Protein 6J0E (pdb70)

Solvent-accessible surface area: 13092 Å² total; per-residue (Å²): 108,49,105,98,40,96,90,151,14,132,94,30,77,53,42,122,193,45,60,41,54,69,112,83,0,85,79,34,3,80,7,0,135,24,0,4,34,53,36,25,0,86,0,0,2,40,3,4,56,56,14,27,29,72,17,5,40,104,88,0,31,122,97,12,68,49,59,78,87,50,0,21,89,17,4,141,97,0,36,161,29,15,0,3,66,133,42,69,140,69,247,90,47,58,17,133,21,67,29,86,24,0,15,68,0,0,79,30,1,32,12,4,57,11,158,20,66,28,35,23,23,40,53,134,120,88,83,55,37,111,31,98,74,85,110,89,8,3,87,91,0,34,44,33,1,59,43,152,78,15,103,76,10,0,68,3,0,131,31,0,11,33,29,27,32,3,47,0,4,15,40,1,17,56,51,53,20,28,61,16,22,25,114,90,0,27,132,99,31,74,38,63,95,92,48,0,36,91,18,2,123,84,0,33,110,20,31,0,2,34,137,29,109,116,76,239,86,61,14,9,81,10,83,57,92,30,0,42,72,0,29,41,0,0,26,0,10,0,28,16,7,40,21,80,96,45,146,100,241

Organism: Corynebacterium glutamicum (strain ATCC 13032 / DSM 20300 / JCM 1318 / BCRC 11384 / CCUG 27702 / LMG 3730 / NBRC 12168 / NCIMB 10025 / NRRL B-2784 / 534) (NCBI:txid196627)

Radius of gyration: 20.11 Å; Cα contacts (8 Å, |Δi|>4): 463; chains: 2; bounding box: 63×60×47 Å

CATH classification: 1.10.10.10

Structure (mmCIF, N/CA/C/O backbone):
data_6J0E
#
_entry.id   6J0E
#
_cell.length_a   43.770
_cell.length_b   46.387
_cell.length_c   121.952
_cell.angle_alpha   90.00
_cell.angle_beta   90.00
_cell.angle_gamma   90.00
#
_symmetry.space_group_name_H-M   'P 21 21 21'
#
loop_
_entity.id
_entity.type
_entity.pdbx_description
1 polymer 'Arsenic responsive repressor ArsR'
2 non-polymer ARSENIC
3 non-polymer (4S)-2-METHYL-2,4-PENTANEDIOL
4 water water
#
loop_
_atom_site.group_PDB
_atom_site.id
_atom_site.type_symbol
_atom_site.label_atom_id
_atom_site.label_alt_id
_atom_site.label_comp_id
_atom_site.label_asym_id
_atom_site.label_entity_id
_atom_site.label_seq_id
_atom_site.pdbx_PDB_ins_code
_atom_site.Cartn_x
_atom_site.Cartn_y
_atom_site.Cartn_z
_atom_site.occupancy
_atom_site.B_iso_or_equiv
_atom_site.auth_seq_id
_atom_site.auth_comp_id
_atom_site.auth_asym_id
_atom_site.auth_atom_id
_atom_site.pdbx_PDB_model_num
ATOM 1 N N . THR A 1 2 ? 28.871 52.183 65.361 1.00 12.43 2 THR A N 1
ATOM 2 C CA . THR A 1 2 ? 28.250 51.076 66.068 1.00 11.31 2 THR A CA 1
ATOM 3 C C . THR A 1 2 ? 27.161 50.587 65.144 1.00 12.09 2 THR A C 1
ATOM 4 O O . THR A 1 2 ? 26.624 51.382 64.374 1.00 9.59 2 THR A O 1
ATOM 8 N N . THR A 1 3 ? 26.863 49.309 65.256 1.00 9.82 3 THR A N 1
ATOM 9 C CA . THR A 1 3 ? 25.782 48.763 64.417 1.00 10.58 3 THR A CA 1
ATOM 10 C C . THR A 1 3 ? 24.987 47.835 65.257 1.00 11.95 3 THR A C 1
ATOM 11 O O . THR A 1 3 ? 25.560 46.862 65.735 1.00 12.99 3 THR A O 1
ATOM 15 N N . LEU A 1 4 ? 23.675 48.041 65.245 1.00 10.16 4 LEU A N 1
ATOM 16 C CA . LEU A 1 4 ? 22.760 47.155 65.806 1.00 11.62 4 LEU A CA 1
ATOM 17 C C . LEU A 1 4 ? 22.254 46.248 64.652 1.00 11.53 4 LEU A C 1
ATOM 18 O O . LEU A 1 4 ? 21.652 46.689 63.742 1.00 9.21 4 LEU A O 1
ATOM 23 N N . HIS A 1 5 ? 22.497 44.942 64.780 1.00 11.90 5 HIS A N 1
ATOM 24 C CA . HIS A 1 5 ? 22.015 43.979 63.849 1.00 11.24 5 HIS A CA 1
ATOM 25 C C . HIS A 1 5 ? 20.702 43.299 64.310 1.00 12.03 5 HIS A C 1
ATOM 26 O O . HIS A 1 5 ? 20.576 42.871 65.504 1.00 12.93 5 HIS A O 1
ATOM 33 N N . THR A 1 6 ? 19.756 43.179 63.395 1.00 10.94 6 THR A N 1
ATOM 34 C CA . THR A 1 6 ? 18.558 42.362 63.743 1.00 13.86 6 THR A CA 1
ATOM 35 C C . THR A 1 6 ? 18.334 41.460 62.538 1.00 16.84 6 THR A C 1
ATOM 36 O O . THR A 1 6 ? 18.446 41.871 61.418 1.00 18.55 6 THR A O 1
ATOM 40 N N . ILE A 1 7 ? 17.829 40.263 62.825 1.00 15.62 7 ILE A N 1
ATOM 41 C CA . ILE A 1 7 ? 17.352 39.426 61.767 1.00 15.92 7 ILE A CA 1
ATOM 42 C C . ILE A 1 7 ? 15.816 39.410 61.912 1.00 18.18 7 ILE A C 1
ATOM 43 O O . ILE A 1 7 ? 15.333 39.074 62.984 1.00 22.56 7 ILE A O 1
ATOM 48 N N . GLN A 1 8 ? 15.068 39.792 60.856 1.00 13.37 8 GLN A N 1
ATOM 49 C CA . GLN A 1 8 ? 13.619 39.740 60.836 1.00 15.36 8 GLN A CA 1
ATOM 50 C C . GLN A 1 8 ? 13.037 38.999 59.591 1.00 14.49 8 GLN A C 1
ATOM 51 O O . GLN A 1 8 ? 13.753 38.592 58.636 1.00 13.05 8 GLN A O 1
ATOM 57 N N . LEU A 1 9 ? 11.727 38.790 59.597 1.00 14.71 9 LEU A N 1
ATOM 58 C CA . LEU A 1 9 ? 11.029 38.239 58.388 1.00 15.60 9 LEU A CA 1
ATOM 59 C C . LEU A 1 9 ? 10.719 39.340 57.349 1.00 17.63 9 LEU A C 1
ATOM 60 O O . LEU A 1 9 ? 10.395 40.503 57.671 1.00 16.59 9 LEU A O 1
ATOM 65 N N . ALA A 1 10 ? 10.978 39.033 56.124 1.00 16.18 10 ALA A N 1
ATOM 66 C CA . ALA A 1 10 ? 10.659 39.925 55.052 1.00 17.81 10 ALA A CA 1
ATOM 67 C C . ALA A 1 10 ? 9.322 39.491 54.549 1.00 15.84 10 ALA A C 1
ATOM 68 O O . ALA A 1 10 ? 8.849 38.437 54.882 1.00 15.26 10 ALA A O 1
ATOM 70 N N . ASN A 1 11 ? 8.607 40.342 53.789 1.00 18.56 11 ASN A N 1
ATOM 71 C CA . ASN A 1 11 ? 7.316 39.974 53.272 1.00 21.68 11 ASN A CA 1
ATOM 72 C C . ASN A 1 11 ? 7.634 38.972 52.155 1.00 18.72 11 ASN A C 1
ATOM 73 O O . ASN A 1 11 ? 8.775 39.059 51.577 1.00 17.88 11 ASN A O 1
ATOM 78 N N . PRO A 1 12 ? 6.667 38.086 51.780 1.00 26.01 12 PRO A N 1
ATOM 79 C CA . PRO A 1 12 ? 6.942 37.197 50.650 1.00 29.32 12 PRO A CA 1
ATOM 80 C C . PRO A 1 12 ? 7.387 37.949 49.393 1.00 23.86 12 PRO A C 1
ATOM 81 O O . PRO A 1 12 ? 6.973 39.094 49.180 1.00 24.84 12 PRO A O 1
ATOM 85 N N . THR A 1 13 ? 8.192 37.328 48.532 1.00 25.16 13 THR A N 1
ATOM 86 C CA . THR A 1 13 ? 8.506 37.991 47.250 1.00 26.23 13 THR A CA 1
ATOM 87 C C . THR A 1 13 ? 7.371 37.701 46.249 1.00 26.12 13 THR A C 1
ATOM 88 O O . THR A 1 13 ? 6.486 36.841 46.502 1.00 21.68 13 THR A O 1
ATOM 92 N N . GLU A 1 14 ? 7.425 38.458 45.135 1.00 28.14 14 GLU A N 1
ATOM 93 C CA . GLU A 1 14 ? 6.589 38.220 43.948 1.00 28.76 14 GLU A CA 1
ATOM 94 C C . GLU A 1 14 ? 7.026 36.853 43.393 1.00 23.70 14 GLU A C 1
ATOM 95 O O . GLU A 1 14 ? 8.181 36.496 43.460 1.00 26.52 14 GLU A O 1
ATOM 97 N N . CYS A 1 15 ? 6.078 36.061 42.913 1.00 22.60 15 CYS A N 1
ATOM 98 C CA . CYS A 1 15 ? 6.453 34.803 42.287 1.00 24.88 15 CYS A CA 1
ATOM 99 C C . CYS A 1 15 ? 7.592 34.977 41.218 1.00 29.20 15 CYS A C 1
ATOM 100 O O . CYS A 1 15 ? 7.408 35.723 40.323 1.00 31.79 15 CYS A O 1
ATOM 103 N N . CYS A 1 16 ? 8.759 34.333 41.384 1.00 30.16 16 CYS A N 1
ATOM 104 C CA . CYS A 1 16 ? 9.857 34.257 40.356 1.00 30.69 16 CYS A CA 1
ATOM 105 C C . CYS A 1 16 ? 10.517 35.577 40.007 1.00 34.59 16 CYS A C 1
ATOM 106 O O . CYS A 1 16 ? 10.613 35.969 38.893 1.00 32.34 16 CYS A O 1
ATOM 109 N N . THR A 1 17 ? 10.928 36.253 41.047 1.00 44.52 17 THR A N 1
ATOM 110 C CA . THR A 1 17 ? 11.614 37.483 40.967 1.00 46.39 17 THR A CA 1
ATOM 111 C C . THR A 1 17 ? 13.083 37.184 40.658 1.00 46.11 17 THR A C 1
ATOM 112 O O . THR A 1 17 ? 13.696 37.916 39.893 1.00 67.90 17 THR A O 1
ATOM 116 N N . THR A 1 20 ? 15.207 37.999 34.388 1.00 45.07 20 THR A N 1
ATOM 117 C CA . THR A 1 20 ? 15.568 37.305 33.136 1.00 37.38 20 THR A CA 1
ATOM 118 C C . THR A 1 20 ? 14.459 36.414 32.607 1.00 40.90 20 THR A C 1
ATOM 119 O O . THR A 1 20 ? 13.349 36.323 33.225 1.00 50.19 20 THR A O 1
ATOM 123 N N . GLY A 1 21 ? 14.728 35.748 31.473 1.00 34.61 21 GLY A N 1
ATOM 124 C CA . GLY A 1 21 ? 13.663 35.010 30.832 1.00 35.61 21 GLY A CA 1
ATOM 125 C C . GLY A 1 21 ? 13.815 33.512 31.026 1.00 31.37 21 GLY A C 1
ATOM 126 O O . GLY A 1 21 ? 14.381 33.069 31.983 1.00 31.24 21 GLY A O 1
ATOM 127 N N . PRO A 1 22 ? 13.323 32.720 30.064 1.00 32.00 22 PRO A N 1
ATOM 128 C CA . PRO A 1 22 ? 13.569 31.254 30.040 1.00 31.04 22 PRO A CA 1
ATOM 129 C C . PRO A 1 22 ? 15.021 30.885 29.713 1.00 30.93 22 PRO A C 1
ATOM 130 O O . PRO A 1 22 ? 15.693 31.600 28.997 1.00 32.14 22 PRO A O 1
ATOM 134 N N . LEU A 1 23 ? 15.486 29.778 30.273 1.00 27.58 23 LEU A N 1
ATOM 135 C CA . LEU A 1 23 ? 16.862 29.354 30.184 1.00 23.85 23 LEU A CA 1
ATOM 136 C C . LEU A 1 23 ? 17.137 28.994 28.741 1.00 20.56 23 LEU A C 1
ATOM 137 O O . LEU A 1 23 ? 16.218 28.566 28.001 1.00 20.89 23 LEU A O 1
ATOM 142 N N . SER A 1 24 ? 18.391 29.193 28.319 1.00 22.93 24 SER A N 1
ATOM 143 C CA . SER A 1 24 ? 18.772 28.842 27.017 1.00 19.17 24 SER A CA 1
ATOM 144 C C . SER A 1 24 ? 19.065 27.368 26.888 1.00 20.66 24 SER A C 1
ATOM 145 O O . SER A 1 24 ? 19.024 26.600 27.894 1.00 19.61 24 SER A O 1
ATOM 148 N N . SER A 1 25 ? 19.251 26.943 25.652 1.00 21.07 25 SER A N 1
ATOM 149 C CA . SER A 1 25 ? 19.617 25.536 25.394 1.00 25.20 25 SER A CA 1
ATOM 150 C C . SER A 1 25 ? 20.828 25.073 26.249 1.00 25.67 25 SER A C 1
ATOM 151 O O . SER A 1 25 ? 20.742 24.013 26.882 1.00 20.02 25 SER A O 1
ATOM 154 N N . ASP A 1 26 ? 21.928 25.854 26.248 1.00 27.64 26 ASP A N 1
ATOM 155 C CA . ASP A 1 26 ? 23.194 25.503 26.965 1.00 24.09 26 ASP A CA 1
ATOM 156 C C . ASP A 1 26 ? 23.111 25.609 28.475 1.00 23.77 26 ASP A C 1
ATOM 157 O O . ASP A 1 26 ? 23.542 24.665 29.205 1.00 20.29 26 ASP A O 1
ATOM 162 N N . GLU A 1 27 ? 22.575 26.729 28.971 1.00 27.89 27 GLU A N 1
ATOM 163 C CA . GLU A 1 27 ? 22.292 26.890 30.424 1.00 23.81 27 GLU A CA 1
ATOM 164 C C . GLU A 1 27 ? 21.387 25.713 30.946 1.00 20.41 27 GLU A C 1
ATOM 165 O O . GLU A 1 27 ? 21.728 25.105 31.962 1.00 15.97 27 GLU A O 1
ATOM 171 N N . SER A 1 28 ? 20.350 25.368 30.183 1.00 17.12 28 SER A N 1
ATOM 172 C CA . SER A 1 28 ? 19.500 24.140 30.499 1.00 18.48 28 SER A CA 1
ATOM 173 C C . SER A 1 28 ? 20.337 22.795 30.486 1.00 20.80 28 SER A C 1
ATOM 174 O O . SER A 1 28 ? 20.140 21.871 31.399 1.00 18.44 28 SER A O 1
ATOM 177 N N . GLU A 1 29 ? 21.241 22.640 29.487 1.00 16.85 29 GLU A N 1
ATOM 178 C CA . GLU A 1 29 ? 22.075 21.452 29.384 1.00 20.91 29 GLU A CA 1
ATOM 179 C C . GLU A 1 29 ? 22.998 21.409 30.617 1.00 15.57 29 GLU A C 1
ATOM 180 O O . GLU A 1 29 ? 23.166 20.336 31.251 1.00 14.05 29 GLU A O 1
ATOM 186 N N . HIS A 1 30 ? 23.583 22.545 30.931 1.00 14.20 30 HIS A N 1
ATOM 187 C CA . HIS A 1 30 ? 24.515 22.661 32.096 1.00 15.81 30 HIS A CA 1
ATOM 188 C C . HIS A 1 30 ? 23.833 22.257 33.453 1.00 16.61 30 HIS A C 1
ATOM 189 O O . HIS A 1 30 ? 24.365 21.418 34.241 1.00 12.98 30 HIS A O 1
ATOM 196 N N . TYR A 1 31 ? 22.717 22.939 33.792 1.00 15.73 31 TYR A N 1
ATOM 197 C CA . TYR A 1 31 ? 22.055 22.636 35.073 1.00 15.90 31 TYR A CA 1
ATOM 198 C C . TYR A 1 31 ? 21.474 21.260 35.115 1.00 12.36 31 TYR A C 1
ATOM 199 O O . TYR A 1 31 ? 21.582 20.641 36.158 1.00 13.67 31 TYR A O 1
ATOM 208 N N . ALA A 1 32 ? 20.898 20.735 34.013 1.00 13.79 32 ALA A N 1
ATOM 209 C CA . ALA A 1 32 ? 20.561 19.372 33.911 1.00 13.94 32 ALA A CA 1
ATOM 210 C C . ALA A 1 32 ? 21.729 18.451 34.340 1.00 14.00 32 ALA A C 1
ATOM 211 O O . ALA A 1 32 ? 21.523 17.437 35.169 1.00 15.87 32 ALA A O 1
ATOM 213 N N . ASP A 1 33 ? 22.921 18.791 33.792 1.00 13.67 33 ASP A N 1
ATOM 214 C CA . ASP A 1 33 ? 24.067 17.948 34.125 1.00 14.51 33 ASP A CA 1
ATOM 215 C C . ASP A 1 33 ? 24.376 17.932 35.575 1.00 11.90 33 ASP A C 1
ATOM 216 O O . ASP A 1 33 ? 24.635 16.895 36.159 1.00 12.02 33 ASP A O 1
ATOM 221 N N . LEU A 1 34 ? 24.286 19.094 36.213 1.00 9.77 34 LEU A N 1
ATOM 222 C CA . LEU A 1 34 ? 24.451 19.121 37.643 1.00 9.92 34 LEU A CA 1
ATOM 223 C C . LEU A 1 34 ? 23.404 18.394 38.521 1.00 8.28 34 LEU A C 1
ATOM 224 O O . LEU A 1 34 ? 23.691 17.675 39.436 1.00 6.54 34 LEU A O 1
ATOM 229 N N . PHE A 1 35 ? 22.122 18.564 38.095 1.00 10.53 35 PHE A N 1
ATOM 230 C CA . PHE A 1 35 ? 21.063 17.816 38.767 1.00 10.28 35 PHE A CA 1
ATOM 231 C C . PHE A 1 35 ? 21.216 16.300 38.605 1.00 10.91 35 PHE A C 1
ATOM 232 O O . PHE A 1 35 ? 20.896 15.596 39.504 1.00 9.46 35 PHE A O 1
ATOM 240 N N . LYS A 1 36 ? 21.809 15.855 37.496 1.00 11.42 36 LYS A N 1
ATOM 241 C CA . LYS A 1 36 ? 22.096 14.454 37.259 1.00 13.86 36 LYS A CA 1
ATOM 242 C C . LYS A 1 36 ? 23.049 1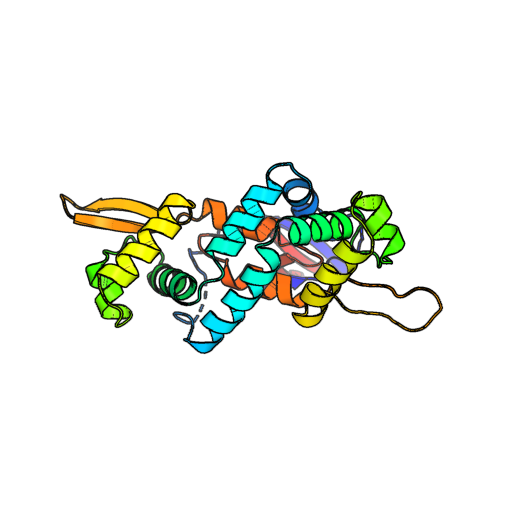3.941 38.253 1.00 10.16 36 LYS A C 1
ATOM 243 O O . LYS A 1 36 ? 22.899 12.831 38.729 1.00 11.80 36 LYS A O 1
ATOM 249 N N . VAL A 1 37 ? 24.039 14.750 38.577 1.00 9.52 37 VAL A N 1
ATOM 250 C CA . VAL A 1 37 ? 24.999 14.335 39.619 1.00 10.30 37 VAL A CA 1
ATOM 251 C C . VAL A 1 37 ? 24.329 14.129 41.009 1.00 9.64 37 VAL A C 1
ATOM 252 O O . VAL A 1 37 ? 24.591 13.219 41.749 1.00 8.55 37 VAL A O 1
ATOM 256 N N . LEU A 1 38 ? 23.466 15.087 41.474 1.00 8.82 38 LEU A N 1
ATOM 257 C CA . LEU A 1 38 ? 22.812 14.944 42.708 1.00 9.97 38 LEU A CA 1
ATOM 258 C C . LEU A 1 38 ? 21.649 13.903 42.701 1.00 9.40 38 LEU A C 1
ATOM 259 O O . LEU A 1 38 ? 21.007 13.610 43.712 1.00 10.06 38 LEU A O 1
ATOM 264 N N . GLY A 1 39 ? 21.289 13.451 41.487 1.00 9.02 39 GLY A N 1
ATOM 265 C CA . GLY A 1 39 ? 20.170 12.487 41.229 1.00 11.47 39 GLY A CA 1
ATOM 266 C C . GLY A 1 39 ? 20.439 11.021 41.685 1.00 12.38 39 GLY A C 1
ATOM 267 O O . GLY A 1 39 ? 19.585 10.108 41.615 1.00 15.02 39 GLY A O 1
ATOM 268 N N . ASP A 1 40 ? 21.489 10.867 42.430 1.00 12.27 40 ASP A N 1
ATOM 269 C CA . ASP A 1 40 ? 21.969 9.507 42.808 1.00 11.79 40 ASP A CA 1
ATOM 270 C C . ASP A 1 40 ? 21.783 9.472 44.283 1.00 9.53 40 ASP A C 1
ATOM 271 O O . ASP A 1 40 ? 22.361 10.333 45.017 1.00 8.37 40 ASP A O 1
ATOM 276 N N . PRO A 1 41 ? 21.056 8.439 44.863 1.00 8.05 41 PRO A N 1
ATOM 277 C CA . PRO A 1 41 ? 20.852 8.420 46.263 1.00 9.94 41 PRO A CA 1
ATOM 278 C C . PRO A 1 41 ? 22.161 8.326 47.124 1.00 8.81 41 PRO A C 1
ATOM 279 O O . PRO A 1 41 ? 22.218 8.790 48.202 1.00 6.37 41 PRO A O 1
ATOM 283 N N . VAL A 1 42 ? 23.152 7.615 46.574 1.00 10.05 42 VAL A N 1
ATOM 284 C CA . VAL A 1 42 ? 24.417 7.503 47.276 1.00 11.09 42 VAL A CA 1
ATOM 285 C C . VAL A 1 42 ? 25.070 8.819 47.352 1.00 8.40 42 VAL A C 1
ATOM 286 O O . VAL A 1 42 ? 25.569 9.193 48.433 1.00 10.41 42 VAL A O 1
ATOM 290 N N . ARG A 1 43 ? 25.038 9.573 46.267 1.00 9.88 43 ARG A N 1
ATOM 291 C CA . ARG A 1 43 ? 25.700 10.862 46.264 1.00 9.74 43 ARG A CA 1
ATOM 292 C C . ARG A 1 43 ? 25.011 11.778 47.219 1.00 9.21 43 ARG A C 1
ATOM 293 O O . ARG A 1 43 ? 25.688 12.510 47.940 1.00 8.27 43 ARG A O 1
ATOM 301 N N . LEU A 1 44 ? 23.663 11.770 47.224 1.00 8.28 44 LEU A N 1
ATOM 302 C CA . LEU A 1 44 ? 22.959 12.633 48.175 1.00 8.99 44 LEU A CA 1
ATOM 303 C C . LEU A 1 44 ? 23.202 12.230 49.595 1.00 9.31 44 LEU A C 1
ATOM 304 O O . LEU A 1 44 ? 23.282 13.046 50.527 1.00 8.70 44 LEU A O 1
ATOM 309 N N . ARG A 1 45 ? 23.335 10.916 49.861 1.00 8.97 45 ARG A N 1
ATOM 310 C CA . ARG A 1 45 ? 23.641 10.470 51.176 1.00 8.91 45 ARG A CA 1
ATOM 311 C C . ARG A 1 45 ? 25.101 10.948 51.647 1.00 7.69 45 ARG A C 1
ATOM 312 O O . ARG A 1 45 ? 25.276 11.411 52.651 1.00 6.83 45 ARG A O 1
ATOM 320 N N . ILE A 1 46 ? 26.058 10.856 50.689 1.00 7.50 46 ILE A N 1
ATOM 321 C CA . ILE A 1 46 ? 27.400 11.448 50.903 1.00 9.07 46 ILE A CA 1
ATOM 322 C C . ILE A 1 46 ? 27.224 12.901 51.357 1.00 11.02 46 ILE A C 1
ATOM 323 O O . ILE A 1 46 ? 27.706 13.364 52.409 1.00 8.38 46 ILE A O 1
ATOM 328 N N . LEU A 1 47 ? 26.467 13.615 50.539 1.00 9.93 47 LEU A N 1
ATOM 329 C CA . LEU A 1 47 ? 26.269 15.015 50.903 1.00 11.17 47 LEU A CA 1
ATOM 330 C C . LEU A 1 47 ? 25.653 15.205 52.279 1.00 8.46 47 LEU A C 1
ATOM 331 O O . LEU A 1 47 ? 26.049 16.065 52.983 1.00 10.13 47 LEU A O 1
ATOM 336 N N . SER A 1 48 ? 24.654 14.406 52.676 1.00 9.82 48 SER A N 1
ATOM 337 C CA . SER A 1 48 ? 24.161 14.493 54.017 1.00 9.63 48 SER A CA 1
ATOM 338 C C . SER A 1 48 ? 25.210 14.384 55.059 1.00 10.31 48 SER A C 1
ATOM 339 O O . SER A 1 48 ? 25.091 14.991 56.110 1.00 10.32 48 SER A O 1
ATOM 342 N N . GLN A 1 49 ? 26.234 13.545 54.815 1.00 12.17 49 GLN A N 1
ATOM 343 C CA . GLN A 1 49 ? 27.209 13.338 55.881 1.00 10.50 49 GLN A CA 1
ATOM 344 C C . GLN A 1 49 ? 28.242 14.427 55.925 1.00 9.37 49 GLN A C 1
ATOM 345 O O . GLN A 1 49 ? 28.736 14.783 56.965 1.00 11.56 49 GLN A O 1
ATOM 351 N N . LEU A 1 50 ? 28.474 15.047 54.805 1.00 11.01 50 LEU A N 1
ATOM 352 C CA . LEU A 1 50 ? 29.355 16.268 54.805 1.00 11.22 50 LEU A CA 1
ATOM 353 C C . LEU A 1 50 ? 28.683 17.381 55.495 1.00 11.88 50 LEU A C 1
ATOM 354 O O . LEU A 1 50 ? 29.239 18.052 56.459 1.00 10.99 50 LEU A O 1
ATOM 359 N N . ALA A 1 51 ? 27.367 17.428 55.248 1.00 10.59 51 ALA A N 1
ATOM 360 C CA . ALA A 1 51 ? 26.561 18.439 55.898 1.00 12.60 51 ALA A CA 1
ATOM 361 C C . ALA A 1 51 ? 26.379 18.285 57.404 1.00 12.64 51 ALA A C 1
ATOM 362 O O . ALA A 1 51 ? 26.469 19.300 58.137 1.00 13.46 51 ALA A O 1
ATOM 364 N N . ALA A 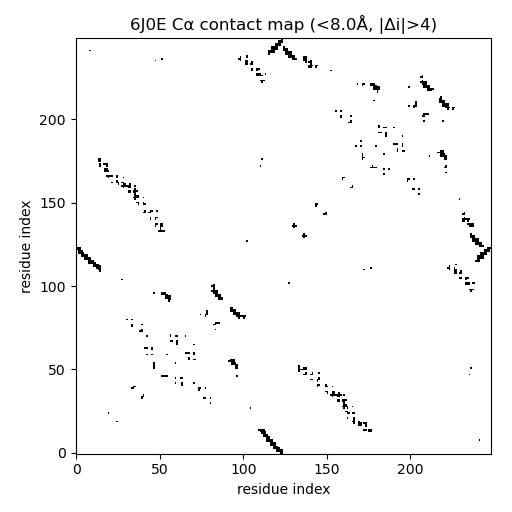1 52 ? 26.106 17.070 57.882 1.00 13.50 52 ALA A N 1
ATOM 365 C CA . ALA A 1 52 ? 26.011 16.751 59.263 1.00 15.83 52 ALA A CA 1
ATOM 366 C C . ALA A 1 52 ? 27.374 16.990 60.031 1.00 16.46 52 ALA A C 1
ATOM 367 O O . ALA A 1 52 ? 27.336 17.283 61.152 1.00 15.32 52 ALA A O 1
ATOM 369 N N . GLY A 1 53 ? 28.511 16.978 59.349 1.00 15.84 53 GLY A N 1
ATOM 370 C CA . GLY A 1 53 ? 29.740 17.291 60.027 1.00 17.39 53 GLY A CA 1
ATOM 371 C C . GLY A 1 53 ? 30.097 18.798 60.014 1.00 17.59 53 GLY A C 1
ATOM 372 O O . GLY A 1 53 ? 31.240 19.115 60.226 1.00 17.39 53 GLY A O 1
ATOM 373 N N . GLY A 1 54 ? 29.166 19.670 59.659 1.00 14.83 54 GLY A N 1
ATOM 374 C CA . GLY A 1 54 ? 29.408 21.035 59.543 1.00 14.84 54 GLY A CA 1
ATOM 375 C C . GLY A 1 54 ? 30.224 21.460 58.314 1.00 11.68 54 GLY A C 1
ATOM 376 O O . GLY A 1 54 ? 30.845 22.505 58.326 1.00 10.08 54 GLY A O 1
ATOM 377 N N . CYS A 1 55 ? 30.316 20.580 57.297 1.00 11.55 55 CYS A N 1
ATOM 378 C CA . CYS A 1 55 ? 31.037 20.841 56.091 1.00 11.13 55 CYS A CA 1
ATOM 379 C C . CYS A 1 55 ? 32.517 20.974 56.356 1.00 10.32 55 CYS A C 1
ATOM 380 O O . CYS A 1 55 ? 33.1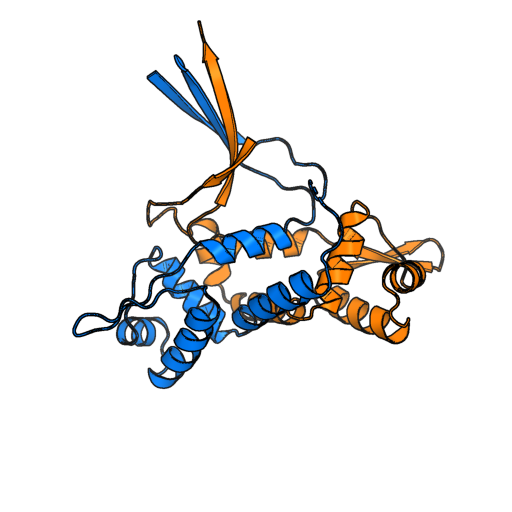97 21.564 55.647 1.00 11.33 55 CYS A O 1
ATOM 383 N N . GLY A 1 56 ? 32.971 20.218 57.332 1.00 10.12 56 GLY A N 1
ATOM 384 C CA . GLY A 1 56 ? 34.383 20.085 57.597 1.00 9.82 56 GLY A CA 1
ATOM 385 C C . GLY A 1 56 ? 34.957 19.199 56.540 1.00 8.81 56 GLY A C 1
ATOM 386 O O . GLY A 1 56 ? 34.197 18.487 55.944 1.00 8.87 56 GLY A O 1
ATOM 387 N N . PRO A 1 57 ? 36.222 19.272 56.319 1.00 7.52 57 PRO A N 1
ATOM 388 C CA . PRO A 1 57 ? 36.810 18.392 55.306 1.00 7.72 57 PRO A CA 1
ATOM 389 C C . PRO A 1 57 ? 36.841 16.994 55.836 1.00 7.72 57 PRO A C 1
ATOM 390 O O . PRO A 1 57 ? 36.931 16.771 56.990 1.00 6.92 57 PRO A O 1
ATOM 394 N N . VAL A 1 58 ? 36.775 16.024 54.911 1.00 7.87 58 VAL A N 1
ATOM 395 C CA . VAL A 1 58 ? 36.768 14.619 55.305 1.00 7.88 58 VAL A CA 1
ATOM 396 C C . VAL A 1 58 ? 37.651 13.805 54.278 1.00 6.65 58 VAL A C 1
ATOM 397 O O . VAL A 1 58 ? 37.829 14.145 53.155 1.00 5.48 58 VAL A O 1
ATOM 401 N N . SER A 1 59 ? 38.114 12.753 54.841 1.00 5.90 59 SER A N 1
ATOM 402 C CA . SER A 1 59 ? 38.871 11.760 54.075 1.00 7.01 59 SER A CA 1
ATOM 403 C C . SER A 1 59 ? 37.922 10.698 53.613 1.00 7.64 59 SER A C 1
ATOM 404 O O . SER A 1 59 ? 36.919 10.500 54.163 1.00 5.66 59 SER A O 1
ATOM 407 N N . VAL A 1 60 ? 38.324 9.927 52.601 1.00 7.93 60 VAL A N 1
ATOM 408 C CA . VAL A 1 60 ? 37.548 8.815 52.152 1.00 8.85 60 VAL A CA 1
ATOM 409 C C . VAL A 1 60 ? 37.402 7.799 53.328 1.00 6.72 60 VAL A C 1
ATOM 410 O O . VAL A 1 60 ? 36.319 7.229 53.485 1.00 7.76 60 VAL A O 1
ATOM 414 N N . ASN A 1 61 ? 38.416 7.477 54.097 1.00 7.44 61 ASN A N 1
ATOM 415 C CA . ASN A 1 61 ? 38.199 6.512 55.174 1.00 8.63 61 ASN A CA 1
ATOM 416 C C . ASN A 1 61 ? 37.194 6.990 56.244 1.00 9.68 61 ASN A C 1
ATOM 417 O O . ASN A 1 61 ? 36.431 6.218 56.784 1.00 8.68 61 ASN A O 1
ATOM 422 N N . GLU A 1 62 ? 37.149 8.313 56.447 1.00 9.09 62 GLU A N 1
ATOM 423 C CA . GLU A 1 62 ? 36.135 8.872 57.344 1.00 9.47 62 GLU A CA 1
ATOM 424 C C . GLU A 1 62 ? 34.771 8.738 56.785 1.00 9.17 62 GLU A C 1
ATOM 425 O O . GLU A 1 62 ? 33.815 8.398 57.553 1.00 9.27 62 GLU A O 1
ATOM 431 N N . LEU A 1 63 ? 34.632 8.928 55.471 1.00 9.31 63 LEU A N 1
ATOM 432 C CA . LEU A 1 63 ? 33.289 8.814 54.832 1.00 9.50 63 LEU A CA 1
ATOM 433 C C . LEU A 1 63 ? 32.884 7.375 54.767 1.00 12.28 63 LEU A C 1
ATOM 434 O O . LEU A 1 63 ? 31.684 7.038 54.998 1.00 11.69 63 LEU A O 1
ATOM 439 N N . THR A 1 64 ? 33.850 6.456 54.528 1.00 10.83 64 THR A N 1
ATOM 440 C CA . THR A 1 64 ? 33.457 5.059 54.594 1.00 14.29 64 THR A CA 1
ATOM 441 C C . THR A 1 64 ? 32.915 4.686 55.940 1.00 12.50 64 THR A C 1
ATOM 442 O O . THR A 1 64 ? 31.875 3.981 56.024 1.00 11.60 64 THR A O 1
ATOM 446 N N . ASP A 1 65 ? 33.519 5.195 57.013 1.00 12.90 65 ASP A N 1
ATOM 447 C CA . ASP A 1 65 ? 32.975 4.938 58.363 1.00 13.30 65 ASP A CA 1
ATOM 448 C C . ASP A 1 65 ? 31.617 5.568 58.621 1.00 13.14 65 ASP A C 1
ATOM 449 O O . ASP A 1 65 ? 30.718 4.889 59.134 1.00 13.00 65 ASP A O 1
ATOM 454 N N . LEU A 1 66 ? 31.430 6.813 58.159 1.00 9.27 66 LEU A N 1
ATOM 455 C CA . LEU A 1 66 ? 30.131 7.491 58.310 1.00 9.56 66 LEU A CA 1
ATOM 456 C C . LEU A 1 66 ? 29.025 6.822 57.494 1.00 9.86 66 LEU A C 1
ATOM 457 O O . LEU A 1 66 ? 27.845 6.839 57.948 1.00 10.36 66 LEU A O 1
ATOM 462 N N . MET A 1 67 ? 29.326 6.196 56.370 1.00 9.44 67 MET A N 1
ATOM 463 C CA . MET A 1 67 ? 28.288 5.744 55.385 1.00 10.25 67 MET A CA 1
ATOM 464 C C . MET A 1 67 ? 28.008 4.210 55.421 1.00 11.13 67 MET A C 1
ATOM 465 O O . MET A 1 67 ? 27.020 3.817 54.990 1.00 9.28 67 MET A O 1
ATOM 470 N N . GLY A 1 68 ? 29.029 3.475 55.816 1.00 10.68 68 GLY A N 1
ATOM 471 C CA . GLY A 1 68 ? 28.908 1.969 55.850 1.00 9.57 68 GLY A CA 1
ATOM 472 C C . GLY A 1 68 ? 29.016 1.464 54.469 1.00 9.78 68 GLY A C 1
ATOM 473 O O . GLY A 1 68 ? 28.560 0.347 54.200 1.00 10.35 68 GLY A O 1
ATOM 474 N N . LEU A 1 69 ? 29.659 2.199 53.528 1.00 9.64 69 LEU A N 1
ATOM 475 C CA . LEU A 1 69 ? 29.854 1.662 52.137 1.00 10.96 69 LEU A CA 1
ATOM 476 C C . LEU A 1 69 ? 31.328 1.516 51.933 1.00 10.73 69 LEU A C 1
ATOM 477 O O . LEU A 1 69 ? 32.121 2.136 52.628 1.00 10.92 69 LEU A O 1
ATOM 482 N N . SER A 1 70 ? 31.727 0.729 50.937 1.00 10.41 70 SER A N 1
ATOM 483 C CA . SER A 1 70 ? 33.144 0.578 50.798 1.00 10.57 70 SER A CA 1
ATOM 484 C C . SER A 1 70 ? 33.906 1.750 50.300 1.00 9.37 70 SER A C 1
ATOM 485 O O . SER A 1 70 ? 33.294 2.548 49.523 1.00 9.03 70 SER A O 1
ATOM 488 N N . GLN A 1 71 ? 35.208 1.720 50.471 1.00 9.19 71 GLN A N 1
ATOM 489 C CA . GLN A 1 71 ? 36.055 2.765 49.905 1.00 11.91 71 GLN A CA 1
ATOM 490 C C . GLN A 1 71 ? 35.922 2.917 48.442 1.00 10.83 71 GLN A C 1
ATOM 491 O O . GLN A 1 71 ? 35.827 4.028 47.924 1.00 11.89 71 GLN A O 1
ATOM 497 N N . PRO A 1 72 ? 35.903 1.810 47.647 1.00 10.21 72 PRO A N 1
ATOM 498 C CA . PRO A 1 72 ? 35.820 1.984 46.233 1.00 9.92 72 PRO A CA 1
ATOM 499 C C . PRO A 1 72 ? 34.498 2.675 45.754 1.00 9.21 72 PRO A C 1
ATOM 500 O O . PRO A 1 72 ? 34.501 3.404 44.805 1.00 9.05 72 PRO A O 1
ATOM 504 N N . THR A 1 73 ? 33.416 2.324 46.388 1.00 9.65 73 THR A N 1
ATOM 505 C CA . THR A 1 73 ? 32.128 2.949 46.120 1.00 10.56 73 THR A CA 1
ATOM 506 C C . THR A 1 73 ? 32.201 4.445 46.373 1.00 9.60 73 THR A C 1
ATOM 507 O O . THR A 1 73 ? 31.851 5.245 45.457 1.00 9.24 73 THR A O 1
ATOM 511 N N . ILE A 1 74 ? 32.709 4.782 47.516 1.00 9.29 74 ILE A N 1
ATOM 512 C CA . ILE A 1 74 ? 32.686 6.236 47.989 1.00 8.93 74 ILE A CA 1
ATOM 513 C C . ILE A 1 74 ? 33.638 7.033 47.064 1.00 9.37 74 ILE A C 1
ATOM 514 O O . ILE A 1 74 ? 33.270 8.079 46.466 1.00 9.16 74 ILE A O 1
ATOM 519 N N . SER A 1 75 ? 34.783 6.417 46.754 1.00 10.63 75 SER A N 1
ATOM 520 C CA . SER A 1 75 ? 35.670 7.058 45.765 1.00 10.12 75 SER A CA 1
ATOM 521 C C . SER A 1 75 ? 35.063 7.314 44.397 1.00 11.22 75 SER A C 1
ATOM 522 O O . SER A 1 75 ? 35.316 8.388 43.808 1.00 11.69 75 SER A O 1
ATOM 525 N N . HIS A 1 76 ? 34.322 6.340 43.801 1.00 9.01 76 HIS A N 1
ATOM 526 C CA . HIS A 1 76 ? 33.688 6.516 42.541 1.00 10.99 76 HIS A CA 1
ATOM 527 C C . HIS A 1 76 ? 32.818 7.772 42.504 1.00 12.26 76 HIS A C 1
ATOM 528 O O . HIS A 1 76 ? 32.818 8.561 41.500 1.00 10.83 76 HIS A O 1
ATOM 535 N N . HIS A 1 77 ? 32.140 7.932 43.625 1.00 10.84 77 HIS A N 1
ATOM 536 C CA . HIS A 1 77 ? 31.140 9.003 43.745 1.00 11.93 77 HIS A CA 1
ATOM 537 C C . HIS A 1 77 ? 31.781 10.343 44.100 1.00 13.08 77 HIS A C 1
ATOM 538 O O . HIS A 1 77 ? 31.359 11.340 43.491 1.00 13.23 77 HIS A O 1
ATOM 545 N N . LEU A 1 78 ? 32.777 10.346 45.001 1.00 11.74 78 LEU A N 1
ATOM 546 C CA . LEU A 1 78 ? 33.584 11.549 45.240 1.00 12.14 78 LEU A CA 1
ATOM 547 C C . LEU A 1 78 ? 34.181 12.068 43.926 1.00 12.15 78 LEU A C 1
ATOM 548 O O . LEU A 1 78 ? 34.139 13.226 43.676 1.00 11.05 78 LEU A O 1
ATOM 553 N N . LYS A 1 79 ? 34.675 11.207 43.030 1.00 11.36 79 LYS A N 1
ATOM 554 C CA . LYS A 1 79 ? 35.192 11.774 41.768 1.00 12.57 79 LYS A CA 1
ATOM 555 C C . LYS A 1 79 ? 34.167 12.475 40.875 1.00 10.27 79 LYS A C 1
ATOM 556 O O . LYS A 1 79 ? 34.508 13.437 40.279 1.00 11.52 79 LYS A O 1
ATOM 562 N N . LYS A 1 80 ? 32.960 11.948 40.843 1.00 11.02 80 LYS A N 1
ATOM 563 C CA . LYS A 1 80 ? 31.896 12.476 40.025 1.00 11.11 80 LYS A CA 1
ATOM 564 C C . LYS A 1 80 ? 31.517 13.858 40.612 1.00 10.50 80 LYS A C 1
ATOM 565 O O . LYS A 1 80 ? 31.425 14.852 39.842 1.00 9.94 80 LYS A O 1
ATOM 571 N N . MET A 1 81 ? 31.553 13.905 41.925 1.00 9.69 81 MET A N 1
ATOM 572 C CA . MET A 1 81 ? 31.120 15.133 42.688 1.00 9.98 81 MET A CA 1
ATOM 573 C C . MET A 1 81 ? 32.178 16.192 42.534 1.00 10.42 81 MET A C 1
ATOM 574 O O . MET A 1 81 ? 31.856 17.383 42.353 1.00 8.23 81 MET A O 1
ATOM 579 N N . THR A 1 82 ? 33.445 15.771 42.537 1.00 7.38 82 THR A N 1
ATOM 580 C CA . THR A 1 82 ? 34.620 16.759 42.411 1.00 9.00 82 THR A CA 1
ATOM 581 C C . THR A 1 82 ? 34.683 17.217 41.043 1.00 10.69 82 THR A C 1
ATOM 582 O O . THR A 1 82 ? 34.785 18.426 40.833 1.00 9.94 82 THR A O 1
ATOM 586 N N . GLU A 1 83 ? 34.506 16.295 40.055 1.00 11.55 83 GLU A N 1
ATOM 587 C CA . GLU A 1 83 ? 34.544 16.677 38.656 1.00 11.72 83 GLU A CA 1
ATOM 588 C C . GLU A 1 83 ? 33.478 17.715 38.288 1.00 10.86 83 GLU A C 1
ATOM 589 O O . GLU A 1 83 ? 33.736 18.644 37.541 1.00 12.03 83 GLU A O 1
ATOM 595 N N . ALA A 1 84 ? 32.308 17.570 38.877 1.00 9.98 84 ALA A N 1
ATOM 596 C CA . ALA A 1 84 ? 31.237 18.506 38.585 1.00 11.69 84 ALA A CA 1
ATOM 597 C C . ALA A 1 84 ? 31.447 19.832 39.221 1.00 10.66 84 ALA A C 1
ATOM 598 O O . ALA A 1 84 ? 30.793 20.799 38.830 1.00 14.71 84 ALA A O 1
ATOM 600 N N . GLY A 1 85 ? 32.219 19.871 40.242 1.00 8.81 85 GLY A N 1
ATOM 601 C CA . GLY A 1 85 ? 32.470 21.112 41.019 1.00 9.97 85 GLY A CA 1
ATOM 602 C C . GLY A 1 85 ? 31.822 21.318 42.329 1.00 9.40 85 GLY A C 1
ATOM 603 O O . GLY A 1 85 ? 31.934 22.403 42.990 1.00 9.16 85 GLY A O 1
ATOM 604 N N . PHE A 1 86 ? 31.138 20.269 42.851 1.00 7.48 86 PHE A N 1
ATOM 605 C CA . PHE A 1 86 ? 30.501 20.383 44.189 1.00 8.56 86 PHE A CA 1
ATOM 606 C C . PHE A 1 86 ? 31.437 20.197 45.340 1.00 7.05 86 PHE A C 1
ATOM 607 O O . PHE A 1 86 ? 31.270 20.671 46.399 1.00 5.27 86 PHE A O 1
ATOM 615 N N . LEU A 1 87 ? 32.619 19.544 45.067 1.00 7.74 87 LEU A N 1
ATOM 616 C CA . LEU A 1 87 ? 33.679 19.343 46.087 1.00 9.40 87 LEU A CA 1
ATOM 617 C C . LEU A 1 87 ? 35.077 19.724 45.533 1.00 7.95 87 LEU A C 1
ATOM 618 O O . LEU A 1 87 ? 35.199 19.776 44.350 1.00 8.93 87 LEU A O 1
ATOM 623 N N . ASP A 1 88 ? 35.956 20.094 46.441 1.00 8.52 88 ASP A N 1
ATOM 624 C CA A ASP A 1 88 ? 37.395 20.377 46.171 0.50 11.05 88 ASP A CA 1
ATOM 625 C CA B ASP A 1 88 ? 37.399 20.368 46.178 0.50 10.47 88 ASP A CA 1
ATOM 626 C C . ASP A 1 88 ? 38.170 19.232 46.720 1.00 9.66 88 ASP A C 1
ATOM 627 O O . ASP A 1 88 ? 37.832 18.710 47.687 1.00 10.73 88 ASP A O 1
ATOM 636 N N . ARG A 1 89 ? 39.213 18.814 46.026 1.00 10.49 89 ARG A N 1
ATOM 637 C CA . ARG A 1 89 ? 40.136 17.793 46.534 1.00 11.66 89 ARG A CA 1
ATOM 638 C C . ARG A 1 89 ? 41.413 18.504 47.017 1.00 11.60 89 ARG A C 1
ATOM 639 O O . ARG A 1 89 ? 41.979 19.273 46.191 1.00 13.93 89 ARG A O 1
ATOM 647 N N . VAL A 1 90 ? 41.788 18.294 48.271 1.00 11.32 90 VAL A N 1
ATOM 648 C CA . VAL A 1 90 ? 43.038 18.764 48.898 1.00 13.43 90 VAL A CA 1
ATOM 649 C C . VAL A 1 90 ? 44.024 17.481 49.069 1.00 16.93 90 VAL A C 1
ATOM 650 O O . VAL A 1 90 ? 44.050 16.727 50.132 1.00 20.41 90 VAL A O 1
ATOM 654 N N . PRO A 1 91 ? 44.779 17.263 48.074 1.00 17.73 91 PRO A N 1
ATOM 655 C CA . PRO A 1 91 ? 45.555 16.068 47.899 1.00 21.21 91 PRO A CA 1
ATOM 656 C C . PRO A 1 91 ? 46.933 16.047 48.528 1.00 26.72 91 PRO A C 1
ATOM 657 O O . PRO A 1 91 ? 47.451 14.937 48.719 1.00 26.07 91 PRO A O 1
ATOM 661 N N . GLU A 1 92 ? 47.515 17.194 48.863 1.00 20.55 92 GLU A N 1
ATOM 662 C CA . GLU A 1 92 ? 48.814 17.174 49.596 1.00 21.93 92 GLU A CA 1
ATOM 663 C C . GLU A 1 92 ? 48.641 16.298 50.860 1.00 17.06 92 GLU A C 1
ATOM 664 O O . GLU A 1 92 ? 47.515 16.048 51.329 1.00 19.20 92 GLU A O 1
ATOM 670 N N . GLY A 1 93 ? 49.756 15.820 51.408 1.00 13.66 93 GLY A N 1
ATOM 671 C CA . GLY A 1 93 ? 49.796 14.979 52.555 1.00 15.15 93 GLY A CA 1
ATOM 672 C C . GLY A 1 93 ? 49.598 13.543 52.383 1.00 16.86 93 GLY A C 1
ATOM 673 O O . GLY A 1 93 ? 49.386 13.049 51.279 1.00 20.81 93 GLY A O 1
ATOM 674 N N . ARG A 1 94 ? 49.537 12.870 53.513 1.00 12.80 94 ARG A N 1
ATOM 675 C CA . ARG A 1 94 ? 49.345 11.410 53.536 1.00 17.09 94 ARG A CA 1
ATOM 676 C C . ARG A 1 94 ? 47.888 10.948 53.313 1.00 14.66 94 ARG A C 1
ATOM 677 O O . ARG A 1 94 ? 47.593 9.846 52.838 1.00 13.98 94 ARG A O 1
ATOM 685 N N . VAL A 1 95 ? 46.949 11.773 53.735 1.00 11.66 95 VAL A N 1
ATOM 686 C CA . VAL A 1 95 ? 45.571 11.431 53.606 1.00 12.54 95 VAL A CA 1
ATOM 687 C C . VAL A 1 95 ? 44.897 12.574 52.826 1.00 9.34 95 VAL A C 1
ATOM 688 O O . VAL A 1 95 ? 45.013 13.691 53.268 1.00 10.70 95 VAL A O 1
ATOM 692 N N . VAL A 1 96 ? 44.243 12.278 51.732 1.00 9.71 96 VAL A N 1
ATOM 693 C CA . VAL A 1 96 ? 43.568 13.247 50.854 1.00 9.47 96 VAL A CA 1
ATOM 694 C C . VAL A 1 96 ? 42.258 13.694 51.566 1.00 8.71 96 VAL A C 1
ATOM 695 O O . VAL A 1 96 ? 41.493 12.884 52.042 1.00 8.15 96 VAL A O 1
ATOM 699 N N . LEU A 1 97 ? 42.051 15.027 51.590 1.00 7.99 97 LEU A N 1
ATOM 700 C CA . LEU A 1 97 ? 40.782 15.522 52.008 1.00 7.24 97 LEU A CA 1
ATOM 701 C C . LEU A 1 97 ? 39.915 16.018 50.915 1.00 6.95 97 LEU A C 1
ATOM 702 O O . LEU A 1 97 ? 40.369 16.661 49.968 1.00 8.59 97 LEU A O 1
ATOM 707 N N . HIS A 1 98 ? 38.594 15.928 51.162 1.00 8.39 98 HIS A N 1
ATOM 708 C CA . HIS A 1 98 ? 37.609 16.552 50.289 1.00 8.35 98 HIS A CA 1
ATOM 709 C C . HIS A 1 98 ? 36.824 17.564 51.096 1.00 10.01 98 HIS A C 1
ATOM 710 O O . HIS A 1 98 ? 36.410 17.298 52.165 1.00 7.86 98 HIS A O 1
ATOM 717 N N . ARG A 1 99 ? 36.489 18.664 50.398 1.00 10.39 99 ARG A N 1
ATOM 718 C CA . ARG A 1 99 ? 35.810 19.865 51.048 1.00 12.49 99 ARG A CA 1
ATOM 719 C C . ARG A 1 99 ? 34.605 20.204 50.144 1.00 12.08 99 ARG A C 1
ATOM 720 O O . ARG A 1 99 ? 34.753 20.170 48.970 1.00 9.23 99 ARG A O 1
ATOM 728 N N . VAL A 1 100 ? 33.409 20.425 50.721 1.00 13.82 100 VAL A N 1
ATOM 729 C CA . VAL A 1 100 ? 32.257 20.952 50.006 1.00 13.81 100 VAL A CA 1
ATOM 730 C C . VAL A 1 100 ? 32.613 22.324 49.567 1.00 11.14 100 VAL A C 1
ATOM 731 O O . VAL A 1 100 ? 33.232 23.082 50.358 1.00 9.62 100 VAL A O 1
ATOM 735 N N . ARG A 1 101 ? 32.148 22.617 48.367 1.00 10.10 101 ARG A N 1
ATOM 736 C CA A ARG A 1 101 ? 32.189 23.984 47.779 0.40 10.93 101 ARG A CA 1
ATOM 737 C CA B ARG A 1 101 ? 32.179 23.992 47.814 0.60 11.25 101 ARG A CA 1
ATOM 738 C C . ARG A 1 101 ? 30.744 24.499 47.792 1.00 10.20 101 ARG A C 1
ATOM 739 O O . ARG A 1 101 ? 29.898 23.816 47.381 1.00 9.72 101 ARG A O 1
ATOM 754 N N . PRO A 1 102 ? 30.489 25.671 48.332 1.00 9.15 102 PRO A N 1
ATOM 755 C CA . PRO A 1 102 ? 29.139 26.156 48.344 1.00 8.99 102 PRO A CA 1
ATOM 756 C C . PRO A 1 102 ? 28.621 26.661 47.048 1.00 7.74 102 PRO A C 1
ATOM 757 O O . PRO A 1 102 ? 27.337 26.732 46.831 1.00 6.45 102 PRO A O 1
ATOM 761 N N . GLU A 1 103 ? 29.506 27.023 46.104 1.00 8.83 103 GLU A N 1
ATOM 762 C CA . GLU A 1 103 ? 29.057 27.795 44.893 1.00 11.18 103 GLU A CA 1
ATOM 763 C C . GLU A 1 103 ? 28.015 27.190 43.976 1.00 10.46 103 GLU A C 1
ATOM 764 O O . GLU A 1 103 ? 27.019 27.773 43.618 1.00 7.27 103 GLU A O 1
ATOM 770 N N . LEU A 1 104 ? 28.193 25.898 43.619 1.00 9.49 104 LEU A N 1
ATOM 771 C CA . LEU A 1 104 ? 27.234 25.349 42.702 1.00 8.68 104 LEU A CA 1
ATOM 772 C C . LEU A 1 104 ? 25.869 25.114 43.368 1.00 7.47 104 LEU A C 1
ATOM 773 O O . LEU A 1 104 ? 24.859 25.247 42.655 1.00 8.15 104 LEU A O 1
ATOM 778 N N . PHE A 1 105 ? 25.906 24.813 44.655 1.00 6.41 105 PHE A N 1
ATOM 779 C CA . PHE A 1 105 ? 24.620 24.603 45.422 1.00 7.23 105 PHE A CA 1
ATOM 780 C C . PHE A 1 105 ? 23.852 25.917 45.333 1.00 8.58 105 PHE A C 1
ATOM 781 O O . PHE A 1 105 ? 22.653 25.909 45.145 1.00 7.07 105 PHE A O 1
ATOM 789 N N . ALA A 1 106 ? 24.544 27.056 45.532 1.00 6.84 106 ALA A N 1
ATOM 790 C CA . ALA A 1 106 ? 23.783 28.331 45.395 1.00 7.16 106 ALA A CA 1
ATOM 791 C C . ALA A 1 106 ? 23.246 28.606 44.018 1.00 7.54 106 ALA A C 1
ATOM 792 O O . ALA A 1 106 ? 22.121 29.097 43.847 1.00 9.04 106 ALA A O 1
ATOM 794 N N . GLU A 1 107 ? 23.982 28.250 42.941 1.00 8.49 107 GLU A N 1
ATOM 795 C CA . GLU A 1 107 ? 23.465 28.431 41.612 1.00 9.69 107 GLU A CA 1
ATOM 796 C C . GLU A 1 107 ? 22.196 27.566 41.392 1.00 8.30 107 GLU A C 1
ATOM 797 O O . GLU A 1 107 ? 21.236 27.945 40.811 1.00 6.59 107 GLU A O 1
ATOM 803 N N . LEU A 1 108 ? 22.239 26.300 41.920 1.00 7.00 108 LEU A N 1
ATOM 804 C CA . LEU A 1 108 ? 21.081 25.472 41.791 1.00 7.76 108 LEU A CA 1
ATOM 805 C C . LEU A 1 108 ? 19.841 25.945 42.592 1.00 7.30 108 LEU A C 1
ATOM 806 O O . LEU A 1 108 ? 18.771 25.862 42.125 1.00 8.42 108 LEU A O 1
ATOM 811 N N . ARG A 1 109 ? 20.100 26.543 43.757 1.00 6.69 109 ARG A N 1
ATOM 812 C CA . ARG A 1 109 ? 19.035 27.195 44.485 1.00 6.23 109 ARG A CA 1
ATOM 813 C C . ARG A 1 109 ? 18.418 28.318 43.619 1.00 8.16 109 ARG A C 1
ATOM 814 O O . ARG A 1 109 ? 17.188 28.414 43.542 1.00 9.66 109 ARG A O 1
ATOM 822 N N . THR A 1 110 ? 19.245 29.082 43.017 1.00 7.99 110 THR A N 1
ATOM 823 C CA . THR A 1 110 ? 18.689 30.130 42.103 1.00 10.02 110 THR A CA 1
ATOM 824 C C . THR A 1 110 ? 17.850 29.532 41.016 1.00 9.60 110 THR A C 1
ATOM 825 O O . THR A 1 110 ? 16.732 29.976 40.715 1.00 14.25 110 THR A O 1
ATOM 829 N N . VAL A 1 111 ? 18.307 28.513 40.336 1.00 10.91 111 VAL A N 1
ATOM 830 C CA . VAL A 1 111 ? 17.535 27.883 39.318 1.00 13.02 111 VAL A CA 1
ATOM 831 C C . VAL A 1 111 ? 16.202 27.434 39.831 1.00 13.15 111 VAL A C 1
ATOM 832 O O . VAL A 1 111 ? 15.226 27.454 39.075 1.00 14.46 111 VAL A O 1
ATOM 836 N N . LEU A 1 112 ? 16.114 27.035 41.082 1.00 11.60 112 LEU A N 1
ATOM 837 C CA . LEU A 1 112 ? 14.893 26.463 41.605 1.00 11.49 112 LEU A CA 1
ATOM 838 C C . LEU A 1 112 ? 14.085 27.548 42.352 1.00 13.54 112 LEU A C 1
ATOM 839 O O . LEU A 1 112 ? 13.211 27.167 43.113 1.00 11.09 112 LEU A O 1
ATOM 844 N N . GLN A 1 113 ? 14.324 28.811 42.099 1.00 13.05 113 GLN A N 1
ATOM 845 C CA . GLN A 1 113 ? 13.600 29.920 42.864 1.00 16.18 113 GLN A CA 1
ATOM 846 C C . GLN A 1 113 ? 12.223 30.120 42.209 1.00 15.08 113 GLN A C 1
ATOM 847 O O . GLN A 1 113 ? 11.945 31.197 41.688 1.00 21.01 113 GLN A O 1
ATOM 853 N N . ILE A 1 114 ? 11.431 29.109 42.159 1.00 19.57 114 ILE A N 1
ATOM 854 C CA . ILE A 1 114 ? 10.143 29.119 41.520 1.00 18.08 114 ILE A CA 1
ATOM 855 C C . ILE A 1 114 ? 9.095 29.316 42.600 1.00 16.56 114 ILE A C 1
ATOM 856 O O . ILE A 1 114 ? 8.994 28.553 43.477 1.00 18.63 114 ILE A O 1
ATOM 861 N N . GLY A 1 115 ? 8.299 30.381 42.575 1.00 17.53 115 GLY A N 1
ATOM 862 C CA . GLY A 1 115 ? 7.286 30.586 43.559 1.00 19.37 115 GLY A CA 1
ATOM 863 C C . GLY A 1 115 ? 7.661 31.772 44.376 1.00 20.67 115 GLY A C 1
ATOM 864 O O . GLY A 1 115 ? 8.672 32.363 44.104 1.00 19.75 115 GLY A O 1
ATOM 865 N N . SER A 1 116 ? 6.749 32.196 45.249 1.00 22.70 116 SER A N 1
ATOM 866 C CA . SER A 1 116 ? 7.029 33.310 46.171 1.00 24.79 116 SER A CA 1
ATOM 867 C C . SER A 1 116 ? 7.957 32.770 47.216 1.00 27.92 116 SER A C 1
ATOM 868 O O . SER A 1 116 ? 7.648 31.738 47.793 1.00 34.26 116 SER A O 1
ATOM 871 N N . MET A 1 117 ? 9.072 33.443 47.483 1.00 25.18 117 MET A N 1
ATOM 872 C CA . MET A 1 117 ? 9.948 33.076 48.614 1.00 30.70 117 MET A CA 1
ATOM 873 C C . MET A 1 117 ? 9.789 33.898 49.903 1.00 27.61 117 MET A C 1
ATOM 874 O O . MET A 1 117 ? 9.518 35.071 49.879 1.00 21.15 117 MET A O 1
ATOM 879 N N . GLU A 1 118 ? 9.992 33.185 51.005 1.00 26.01 118 GLU A N 1
ATOM 880 C CA . GLU A 1 118 ? 9.919 33.646 52.336 1.00 23.27 118 GLU A CA 1
ATOM 881 C C . GLU A 1 118 ? 11.382 33.809 52.693 1.00 22.51 118 GLU A C 1
ATOM 882 O O . GLU A 1 118 ? 12.116 32.824 52.751 1.00 20.06 118 GLU A O 1
ATOM 888 N N . LEU A 1 119 ? 11.870 35.018 52.942 1.00 16.76 119 LEU A N 1
ATOM 889 C CA . LEU A 1 119 ? 13.262 35.217 53.255 1.00 17.21 119 LEU A CA 1
ATOM 890 C C . LEU A 1 119 ? 13.431 35.937 54.592 1.00 16.97 119 LEU A C 1
ATOM 891 O O . LEU A 1 119 ? 12.475 36.592 55.009 1.00 14.49 119 LEU A O 1
ATOM 896 N N . LEU A 1 120 ? 14.607 35.757 55.232 1.00 13.50 120 LEU A N 1
ATOM 897 C CA . LEU A 1 120 ? 15.049 36.603 56.318 1.00 13.67 120 LEU A CA 1
ATOM 898 C C . LEU A 1 120 ? 15.583 37.927 55.742 1.00 11.68 120 LEU A C 1
ATOM 899 O O . LEU A 1 120 ? 15.987 38.022 54.647 1.00 9.96 120 LEU A O 1
ATOM 904 N N . GLU A 1 121 ? 15.462 38.979 56.539 1.00 10.58 121 GLU A N 1
ATOM 905 C CA . GLU A 1 121 ? 16.073 40.235 56.195 1.00 11.92 121 GLU A CA 1
ATOM 906 C C . GLU A 1 121 ? 17.003 40.605 57.330 1.00 10.62 121 GLU A C 1
ATOM 907 O O . GLU A 1 121 ? 16.592 40.640 58.459 1.00 10.57 121 GLU A O 1
ATOM 913 N N . HIS A 1 122 ? 18.235 40.923 57.020 1.00 9.94 122 HIS A N 1
ATOM 914 C CA . HIS A 1 122 ? 19.284 41.259 57.981 1.00 9.81 122 HIS A CA 1
ATOM 915 C C . HIS A 1 122 ? 19.301 42.818 57.918 1.00 9.44 122 HIS A C 1
ATOM 916 O O . HIS A 1 122 ? 19.620 43.350 56.864 1.00 7.64 122 HIS A O 1
ATOM 923 N N . HIS A 1 123 ? 18.817 43.476 58.977 1.00 9.27 123 HIS A N 1
ATOM 924 C CA . HIS A 1 123 ? 18.843 44.953 59.114 1.00 8.84 123 HIS A CA 1
ATOM 925 C C . HIS A 1 123 ? 20.123 45.350 59.882 1.00 7.86 123 HIS A C 1
ATOM 926 O O . HIS A 1 123 ? 20.420 44.802 60.970 1.00 6.08 123 HIS A O 1
ATOM 933 N N . HIS A 1 124 ? 20.835 46.303 59.275 1.00 6.06 124 HIS A N 1
ATOM 934 C CA . HIS A 1 124 ? 22.010 46.762 59.840 1.00 8.01 124 HIS A CA 1
ATOM 935 C C . HIS A 1 124 ? 21.674 48.229 60.329 1.00 7.54 124 HIS A C 1
ATOM 936 O O . HIS A 1 124 ? 21.496 49.115 59.457 1.00 6.77 124 HIS A O 1
ATOM 943 N N . HIS A 1 125 ? 21.598 48.418 61.577 1.00 6.09 125 HIS A N 1
ATOM 944 C CA . HIS A 1 125 ? 21.215 49.758 62.117 1.00 6.57 125 HIS A CA 1
ATOM 945 C C . HIS A 1 125 ? 22.490 50.460 62.539 1.00 5.53 125 HIS A C 1
ATOM 946 O O . HIS A 1 125 ? 23.001 50.262 63.573 1.00 5.40 125 HIS A O 1
ATOM 953 N N . HIS A 1 126 ? 22.983 51.331 61.652 1.00 6.04 126 HIS A N 1
ATOM 954 C CA . HIS A 1 126 ? 24.237 52.048 61.905 1.00 7.36 126 HIS A CA 1
ATOM 955 C C . HIS A 1 126 ? 23.966 53.212 62.763 1.00 6.98 126 HIS A C 1
ATOM 956 O O . HIS A 1 126 ? 23.008 53.976 62.462 1.00 6.50 126 HIS A O 1
ATOM 963 N N . HIS A 1 127 ? 24.731 53.364 63.834 1.00 7.33 127 HIS A N 1
ATOM 964 C CA . HIS A 1 127 ? 24.501 54.515 64.712 1.00 8.74 127 HIS A CA 1
ATOM 965 C C . HIS A 1 127 ? 25.778 54.885 65.398 1.00 11.27 127 HIS A C 1
ATOM 966 O O . HIS A 1 127 ? 26.746 54.380 64.968 1.00 11.51 127 HIS A O 1
ATOM 974 N N . THR B 1 3 ? 18.549 44.520 49.572 1.00 20.98 3 THR B N 1
ATOM 975 C CA . THR B 1 3 ? 19.181 43.829 48.417 1.00 23.17 3 THR B CA 1
ATOM 976 C C . THR B 1 3 ? 19.276 42.288 48.681 1.00 21.62 3 THR B C 1
ATOM 977 O O . THR B 1 3 ? 19.629 41.905 49.781 1.00 18.96 3 THR B O 1
ATOM 981 N N . LEU B 1 4 ? 18.977 41.436 47.685 1.00 18.86 4 LEU B N 1
ATOM 982 C CA . LEU B 1 4 ? 19.244 40.004 47.865 1.00 17.61 4 LEU B CA 1
ATOM 983 C C . LEU B 1 4 ? 20.711 39.694 47.966 1.00 16.68 4 LEU B C 1
ATOM 984 O O . LEU B 1 4 ? 21.509 40.153 47.228 1.00 19.62 4 LEU B O 1
ATOM 989 N N . HIS B 1 5 ? 21.091 38.781 48.859 1.00 14.68 5 HIS B N 1
ATOM 990 C CA . HIS B 1 5 ? 22.575 38.537 49.059 1.00 16.88 5 HIS B CA 1
ATOM 991 C C . HIS B 1 5 ? 22.717 37.050 49.381 1.00 12.48 5 HIS B C 1
ATOM 992 O O . HIS B 1 5 ? 21.965 36.526 50.214 1.00 11.17 5 HIS B O 1
ATOM 999 N N . THR B 1 6 ? 23.560 36.338 48.666 1.00 12.83 6 THR B N 1
ATOM 1000 C CA . THR B 1 6 ? 23.937 35.021 49.183 1.00 11.74 6 THR B CA 1
ATOM 1001 C C . THR B 1 6 ? 25.079 35.190 50.130 1.00 11.81 6 THR B C 1
ATOM 1002 O O . THR B 1 6 ? 26.106 35.719 49.743 1.00 15.71 6 THR B O 1
ATOM 1006 N N . ILE B 1 7 ? 24.943 34.733 51.335 1.00 11.49 7 ILE B N 1
ATOM 1007 C CA . ILE B 1 7 ? 25.911 34.900 52.405 1.00 14.44 7 ILE B CA 1
ATOM 1008 C C . ILE B 1 7 ? 26.541 33.543 52.660 1.00 15.06 7 ILE B C 1
ATOM 1009 O O . ILE B 1 7 ? 25.812 32.508 52.566 1.00 13.01 7 ILE B O 1
ATOM 1014 N N . GLN B 1 8 ? 27.816 33.517 53.045 1.00 16.66 8 GLN B N 1
ATOM 1015 C CA . GLN B 1 8 ? 28.477 32.279 53.561 1.00 16.15 8 GLN B CA 1
ATOM 1016 C C . GLN B 1 8 ? 28.133 32.037 55.013 1.00 14.23 8 GLN B C 1
ATOM 1017 O O . GLN B 1 8 ? 28.123 32.982 55.871 1.00 17.46 8 GLN B O 1
ATOM 1023 N N . LEU B 1 9 ? 27.918 30.798 55.396 1.00 11.54 9 LEU B N 1
ATOM 1024 C CA . LEU B 1 9 ? 27.560 30.435 56.727 1.00 13.65 9 LEU B CA 1
ATOM 1025 C C . LEU B 1 9 ? 28.773 29.744 57.461 1.00 19.84 9 LEU B C 1
ATOM 1026 O O . LEU B 1 9 ? 28.885 28.483 57.550 1.00 19.68 9 LEU B O 1
ATOM 1031 N N . ALA B 1 10 ? 29.647 30.606 57.947 1.00 16.94 10 ALA B N 1
ATOM 1032 C CA . ALA B 1 10 ? 30.956 30.206 58.424 1.00 20.89 10 ALA B CA 1
ATOM 1033 C C . ALA B 1 10 ? 30.986 29.546 59.812 1.00 18.66 10 ALA B C 1
ATOM 1034 O O . ALA B 1 10 ? 32.055 29.171 60.293 1.00 21.17 10 ALA B O 1
ATOM 1036 N N . ASN B 1 11 ? 29.862 29.459 60.526 1.00 14.77 11 ASN B N 1
ATOM 1037 C CA . ASN B 1 11 ? 29.800 28.738 61.765 1.00 16.39 11 ASN B CA 1
ATOM 1038 C C . ASN B 1 11 ? 29.393 27.316 61.351 1.00 16.32 11 ASN B C 1
ATOM 1039 O O . ASN B 1 11 ? 28.360 27.183 60.725 1.00 15.63 11 ASN B O 1
ATOM 1044 N N . PRO B 1 12 ? 30.186 26.273 61.704 1.00 19.87 12 PRO B N 1
ATOM 1045 C CA . PRO B 1 12 ? 29.768 24.921 61.315 1.00 17.32 12 PRO B CA 1
ATOM 1046 C C . PRO B 1 12 ? 28.368 24.475 61.816 1.00 18.56 12 PRO B C 1
ATOM 1047 O O . PRO B 1 12 ? 27.777 23.633 61.236 1.00 17.23 12 PRO B O 1
ATOM 1051 N N . THR B 1 13 ? 27.871 25.001 62.925 1.00 17.53 13 THR B N 1
ATOM 1052 C CA . THR B 1 13 ? 26.555 24.645 63.427 1.00 19.17 13 THR B CA 1
ATOM 1053 C C . THR B 1 13 ? 25.477 25.251 62.552 1.00 15.09 13 THR B C 1
ATOM 1054 O O . THR B 1 13 ? 24.392 24.623 62.417 1.00 20.37 13 THR B O 1
ATOM 1058 N N . GLU B 1 14 ? 25.703 26.409 61.966 1.00 13.64 14 GLU B N 1
ATOM 1059 C CA . GLU B 1 14 ? 24.753 27.119 61.119 1.00 17.16 14 GLU B CA 1
ATOM 1060 C C . GLU B 1 14 ? 24.840 26.685 59.599 1.00 14.89 14 GLU B C 1
ATOM 1061 O O . GLU B 1 14 ? 23.861 26.797 58.847 1.00 13.09 14 GLU B O 1
ATOM 1067 N N . CYS B 1 15 ? 26.052 26.274 59.161 1.00 11.83 15 CYS B N 1
ATOM 1068 C CA . CYS B 1 15 ? 26.400 26.059 57.840 1.00 12.47 15 CYS B CA 1
ATOM 1069 C C . CYS B 1 15 ? 25.341 25.305 57.005 1.00 8.44 15 CYS B C 1
ATOM 1070 O O . CYS B 1 15 ? 24.987 25.771 55.859 1.00 5.55 15 CYS B O 1
ATOM 1073 N N . CYS B 1 16 ? 24.874 24.225 57.618 1.00 9.83 16 CYS B N 1
ATOM 1074 C CA . CYS B 1 16 ? 23.916 23.400 56.888 1.00 11.09 16 CYS B CA 1
ATOM 1075 C C . CYS B 1 16 ? 22.730 23.140 57.795 1.00 13.40 16 CYS B C 1
ATOM 1076 O O . CYS B 1 16 ? 22.160 22.107 57.763 1.00 12.88 16 CYS B O 1
ATOM 1079 N N . THR B 1 17 ? 22.316 24.163 58.568 1.00 15.47 17 THR B N 1
ATOM 1080 C CA . THR B 1 17 ? 21.389 23.902 59.605 1.00 17.02 17 THR B CA 1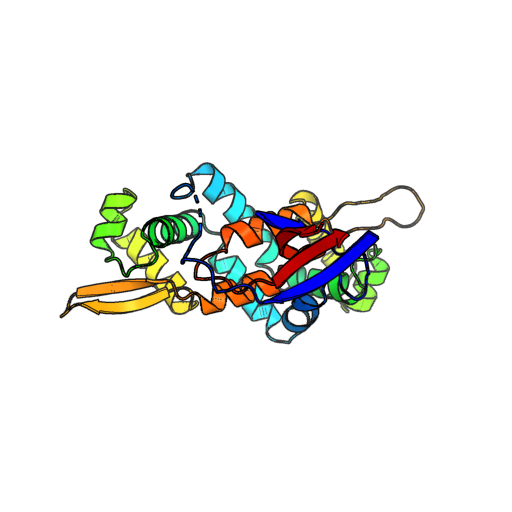
ATOM 1081 C C . THR B 1 17 ? 19.985 23.578 58.970 1.00 14.24 17 THR B C 1
ATOM 1082 O O . THR B 1 17 ? 19.310 22.790 59.545 1.00 17.92 17 THR B O 1
ATOM 1086 N N . LEU B 1 18 ? 19.615 24.168 57.846 1.00 11.09 18 LEU B N 1
ATOM 1087 C CA . LEU B 1 18 ? 18.336 23.801 57.183 1.00 13.84 18 LEU B CA 1
ATOM 1088 C C . LEU B 1 18 ? 18.418 22.554 56.230 1.00 13.34 18 LEU B C 1
ATOM 1089 O O . LEU B 1 18 ? 17.395 21.928 55.892 1.00 14.89 18 LEU B O 1
ATOM 1094 N N . ALA B 1 19 ? 19.608 22.149 55.799 1.00 9.23 19 ALA B N 1
ATOM 1095 C CA . ALA B 1 19 ? 19.691 21.024 54.825 1.00 8.51 19 ALA B CA 1
ATOM 1096 C C . ALA B 1 19 ? 19.899 19.688 55.515 1.00 8.32 19 ALA B C 1
ATOM 1097 O O . ALA B 1 19 ? 19.576 18.675 54.945 1.00 9.55 19 ALA B O 1
ATOM 1099 N N . THR B 1 20 ? 20.550 19.718 56.637 1.00 10.66 20 THR B N 1
ATOM 1100 C CA . THR B 1 20 ? 20.936 18.477 57.356 1.00 10.98 20 THR B CA 1
ATOM 1101 C C . THR B 1 20 ? 19.826 17.532 57.655 1.00 12.00 20 THR B C 1
ATOM 1102 O O . THR B 1 20 ? 19.936 16.373 57.357 1.00 11.15 20 THR B O 1
ATOM 1106 N N . GLY B 1 21 ? 18.725 18.093 58.183 1.00 11.52 21 GLY B N 1
ATOM 1107 C CA . GLY B 1 21 ? 17.647 17.217 58.471 1.00 10.74 21 GLY B CA 1
ATOM 1108 C C . GLY B 1 21 ? 17.063 16.558 57.237 1.00 10.01 21 GLY B C 1
ATOM 1109 O O . GLY B 1 21 ? 16.901 15.379 57.215 1.00 9.96 21 GLY B O 1
ATOM 1110 N N . PRO B 1 22 ? 16.627 17.334 56.170 1.00 9.87 22 PRO B N 1
ATOM 1111 C CA . PRO B 1 22 ? 16.003 16.622 55.055 1.00 10.55 22 PRO B CA 1
ATOM 1112 C C . PRO B 1 22 ? 17.057 15.777 54.378 1.00 9.37 22 PRO B C 1
ATOM 1113 O O . PRO B 1 22 ? 16.715 14.732 53.936 1.00 10.89 22 PRO B O 1
ATOM 1117 N N . LEU B 1 23 ? 18.348 16.180 54.386 1.00 8.04 23 LEU B N 1
ATOM 1118 C CA . LEU B 1 23 ? 19.316 15.374 53.701 1.00 8.25 23 LEU B CA 1
ATOM 1119 C C . LEU B 1 23 ? 19.502 14.031 54.464 1.00 9.72 23 LEU B C 1
ATOM 1120 O O . LEU B 1 23 ? 19.801 13.059 53.784 1.00 8.94 23 LEU B O 1
ATOM 1125 N N . SER B 1 24 ? 19.418 14.153 55.720 1.00 8.14 24 SER B N 1
ATOM 1126 C CA . SER B 1 24 ? 19.640 12.944 56.656 1.00 9.49 24 SER B CA 1
ATOM 1127 C C . SER B 1 24 ? 18.449 12.004 56.765 1.00 11.19 24 SER B C 1
ATOM 1128 O O . SER B 1 24 ? 18.587 10.840 57.136 1.00 12.56 24 SER B O 1
ATOM 1131 N N . SER B 1 25 ? 17.311 12.487 56.378 1.00 10.05 25 SER B N 1
ATOM 1132 C CA . SER B 1 25 ? 16.079 11.779 56.551 1.00 10.29 25 SER B CA 1
ATOM 1133 C C . SER B 1 25 ? 15.990 10.649 55.549 1.00 10.28 25 SER B C 1
ATOM 1134 O O . SER B 1 25 ? 16.670 10.613 54.559 1.00 9.44 25 SER B O 1
ATOM 1137 N N . ASP B 1 26 ? 15.053 9.747 55.869 1.00 10.33 26 ASP B N 1
ATOM 1138 C CA . ASP B 1 26 ? 14.786 8.607 54.987 1.00 10.72 26 ASP B CA 1
ATOM 1139 C C . ASP B 1 26 ? 14.039 9.089 53.714 1.00 13.93 26 ASP B C 1
ATOM 1140 O O . ASP B 1 26 ? 13.870 8.316 52.793 1.00 17.57 26 ASP B O 1
ATOM 1145 N N . GLU B 1 27 ? 13.714 10.372 53.633 1.00 12.80 27 GLU B N 1
ATOM 1146 C CA . GLU B 1 27 ? 13.211 10.958 52.384 1.00 14.39 27 GLU B CA 1
ATOM 1147 C C . GLU B 1 27 ? 14.371 11.311 51.384 1.00 14.56 27 GLU B C 1
ATOM 1148 O O . GLU B 1 27 ? 14.174 11.707 50.214 1.00 11.92 27 GLU B O 1
ATOM 1154 N N . SER B 1 28 ? 15.652 11.094 51.824 1.00 10.49 28 SER B N 1
ATOM 1155 C CA . SER B 1 28 ? 16.706 11.493 50.954 1.00 11.86 28 SER B CA 1
ATOM 1156 C C . SER B 1 28 ? 16.733 10.754 49.570 1.00 11.33 28 SER B C 1
ATOM 1157 O O . SER B 1 28 ? 16.986 11.300 48.539 1.00 10.34 28 SER B O 1
ATOM 1160 N N . GLU B 1 29 ? 16.280 9.492 49.547 1.00 9.83 29 GLU B N 1
ATOM 1161 C CA . GLU B 1 29 ? 16.255 8.785 48.290 1.00 12.75 29 GLU B CA 1
ATOM 1162 C C . GLU B 1 29 ? 15.183 9.436 47.351 1.00 10.99 29 GLU B C 1
ATOM 1163 O O . GLU B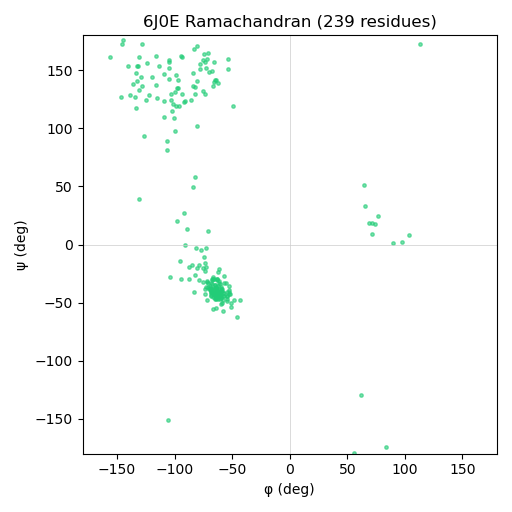 1 29 ? 15.421 9.574 46.165 1.00 9.61 29 GLU B O 1
ATOM 1169 N N . HIS B 1 30 ? 14.069 9.954 47.938 1.00 10.55 30 HIS B N 1
ATOM 1170 C CA . HIS B 1 30 ? 13.073 10.693 47.205 1.00 10.69 30 HIS B CA 1
ATOM 1171 C C . HIS B 1 30 ? 13.614 11.979 46.648 1.00 9.76 30 HIS B C 1
ATOM 1172 O O . HIS B 1 30 ? 13.387 12.286 45.548 1.00 8.39 30 HIS B O 1
ATOM 1179 N N . TYR B 1 31 ? 14.349 12.775 47.498 1.00 8.12 31 TYR B N 1
ATOM 1180 C CA . TYR B 1 31 ? 14.990 13.943 47.008 1.00 8.06 31 TYR B CA 1
ATOM 1181 C C . TYR B 1 31 ? 15.900 13.660 45.813 1.00 7.01 31 TYR B C 1
ATOM 1182 O O . TYR B 1 31 ? 16.001 14.392 44.870 1.00 6.80 31 TYR B O 1
ATOM 1191 N N . ALA B 1 32 ? 16.701 12.598 45.880 1.00 6.74 32 ALA B N 1
ATOM 1192 C CA . ALA B 1 32 ? 17.530 12.265 44.761 1.00 8.15 32 ALA B CA 1
ATOM 1193 C C . ALA B 1 32 ? 16.734 11.870 43.517 1.00 7.41 32 ALA B C 1
ATOM 1194 O O . ALA B 1 32 ? 17.080 12.245 42.404 1.00 9.12 32 ALA B O 1
ATOM 1196 N N . ASP B 1 33 ? 15.598 11.143 43.698 1.00 7.99 33 ASP B N 1
ATOM 1197 C CA . ASP B 1 33 ? 14.753 10.904 42.546 1.00 9.46 33 ASP B CA 1
ATOM 1198 C C . ASP B 1 33 ? 14.219 12.225 41.973 1.00 8.95 33 ASP B C 1
ATOM 1199 O O . ASP B 1 33 ? 14.135 12.312 40.840 1.00 8.81 33 ASP B O 1
ATOM 1204 N N . LEU B 1 34 ? 13.919 13.218 42.817 1.00 7.45 34 LEU B N 1
ATOM 1205 C CA . LEU B 1 34 ? 13.471 14.464 42.253 1.00 8.04 34 LEU B CA 1
ATOM 1206 C C . LEU B 1 34 ? 14.553 15.136 41.457 1.00 7.15 34 LEU B C 1
ATOM 1207 O O . LEU B 1 34 ? 14.302 15.817 40.489 1.00 8.29 34 LEU B O 1
ATOM 1212 N N . PHE B 1 35 ? 15.839 15.188 41.936 1.00 7.05 35 PHE B N 1
ATOM 1213 C CA . PHE B 1 35 ? 16.870 15.820 41.176 1.00 8.84 35 PHE B CA 1
ATOM 1214 C C . PHE B 1 35 ? 17.132 15.090 39.817 1.00 8.31 35 PHE B C 1
ATOM 1215 O O . PHE B 1 35 ? 17.426 15.701 38.809 1.00 7.64 35 PHE B O 1
ATOM 1223 N N . LYS B 1 36 ? 16.893 13.754 39.791 1.00 9.28 36 LYS B N 1
ATOM 1224 C CA . LYS B 1 36 ? 17.034 12.946 38.617 1.00 10.84 36 LYS B CA 1
ATOM 1225 C C . LYS B 1 36 ? 15.977 13.370 37.568 1.00 11.66 36 LYS B C 1
ATOM 1226 O O . LYS B 1 36 ? 16.350 13.617 36.416 1.00 14.78 36 LYS B O 1
ATOM 1232 N N . VAL B 1 37 ? 14.759 13.685 38.061 1.00 12.44 37 VAL B N 1
ATOM 1233 C CA . VAL B 1 37 ? 13.707 14.174 37.250 1.00 11.91 37 VAL B CA 1
ATOM 1234 C C . VAL B 1 37 ? 14.099 15.513 36.627 1.00 12.11 37 VAL B C 1
ATOM 1235 O O . VAL B 1 37 ? 13.826 15.772 35.508 1.00 11.84 37 VAL B O 1
ATOM 1239 N N . LEU B 1 38 ? 14.737 16.369 37.408 1.00 10.51 38 LEU B N 1
ATOM 1240 C CA . LEU B 1 38 ? 15.197 17.640 36.985 1.00 11.72 38 LEU B CA 1
ATOM 1241 C C . LEU B 1 38 ? 16.433 17.596 36.074 1.00 12.03 38 LEU B C 1
ATOM 1242 O O . LEU B 1 38 ? 16.789 18.556 35.458 1.00 17.56 38 LEU B O 1
ATOM 1247 N N . GLY B 1 39 ? 17.140 16.483 36.014 1.00 10.57 39 GLY B N 1
ATOM 1248 C CA . GLY B 1 39 ? 18.365 16.382 35.190 1.00 11.90 39 GLY B CA 1
ATOM 1249 C C . GLY B 1 39 ? 18.007 16.064 33.789 1.00 13.43 39 GLY B C 1
ATOM 1250 O O . GLY B 1 39 ? 18.680 15.293 33.207 1.00 23.99 39 GLY B O 1
ATOM 1251 N N . ASP B 1 40 ? 17.077 16.778 33.177 1.00 12.19 40 ASP B N 1
ATOM 1252 C CA . ASP B 1 40 ? 16.797 16.693 31.756 1.00 13.27 40 ASP B CA 1
ATOM 1253 C C . ASP B 1 40 ? 16.682 18.174 31.271 1.00 11.66 40 ASP B C 1
ATOM 1254 O O . ASP B 1 40 ? 15.895 18.918 31.785 1.00 9.30 40 ASP B O 1
ATOM 1259 N N . PRO B 1 41 ? 17.395 18.572 30.280 1.00 13.05 41 PRO B N 1
ATOM 1260 C CA . PRO B 1 41 ? 17.330 19.962 29.794 1.00 14.03 41 PRO B CA 1
ATOM 1261 C C . PRO B 1 41 ? 16.011 20.502 29.315 1.00 11.72 41 PRO B C 1
ATOM 1262 O O . PRO B 1 41 ? 15.677 21.661 29.632 1.00 14.00 41 PRO B O 1
ATOM 1266 N N . VAL B 1 42 ? 15.250 19.672 28.595 1.00 15.25 42 VAL B N 1
ATOM 1267 C CA . VAL B 1 42 ? 13.944 20.084 28.081 1.00 15.91 42 VAL B CA 1
ATOM 1268 C C . VAL B 1 42 ? 13.047 20.369 29.338 1.00 11.92 42 VAL B C 1
ATOM 1269 O O . VAL B 1 42 ? 12.194 21.276 29.351 1.00 10.87 42 VAL B O 1
ATOM 1273 N N . ARG B 1 43 ? 13.116 19.478 30.359 1.00 11.16 43 ARG B N 1
ATOM 1274 C CA . ARG B 1 43 ? 12.304 19.715 31.554 1.00 10.27 43 ARG B CA 1
ATOM 1275 C C . ARG B 1 43 ? 12.598 20.992 32.227 1.00 7.82 43 ARG B C 1
ATOM 1276 O O . ARG B 1 43 ? 11.726 21.702 32.690 1.00 8.04 43 ARG B O 1
ATOM 1284 N N . LEU B 1 44 ? 13.843 21.326 32.288 1.00 9.41 44 LEU B N 1
ATOM 1285 C CA . LEU B 1 44 ? 14.232 22.588 32.916 1.00 11.94 44 LEU B CA 1
ATOM 1286 C C . LEU B 1 44 ? 13.726 23.779 32.162 1.00 12.30 44 LEU B C 1
ATOM 1287 O O . LEU B 1 44 ? 13.316 24.773 32.772 1.00 10.44 44 LEU B O 1
ATOM 1292 N N . ARG B 1 45 ? 13.853 23.715 30.847 1.00 12.79 45 ARG B N 1
ATOM 1293 C CA . ARG B 1 45 ? 13.209 24.744 29.973 1.00 14.87 45 ARG B CA 1
ATOM 1294 C C . ARG B 1 45 ? 11.701 24.878 30.067 1.00 12.81 45 ARG B C 1
ATOM 1295 O O . ARG B 1 45 ? 11.206 26.024 29.984 1.00 13.12 45 ARG B O 1
ATOM 1303 N N . ILE B 1 46 ? 11.004 23.787 30.207 1.00 12.37 46 ILE B N 1
ATOM 1304 C CA . ILE B 1 46 ? 9.585 23.857 30.445 1.00 13.62 46 ILE B CA 1
ATOM 1305 C C . ILE B 1 46 ? 9.430 24.621 31.707 1.00 13.47 46 ILE B C 1
ATOM 1306 O O . ILE B 1 46 ? 8.608 25.543 31.730 1.00 11.51 46 ILE B O 1
ATOM 1311 N N . LEU B 1 47 ? 10.151 24.216 32.781 1.00 11.70 47 LEU B N 1
ATOM 1312 C CA . LEU B 1 47 ? 10.031 25.027 34.023 1.00 12.46 47 LEU B CA 1
ATOM 1313 C C . LEU B 1 47 ? 10.282 26.477 33.870 1.00 15.78 47 LEU B C 1
ATOM 1314 O O . LEU B 1 47 ? 9.589 27.309 34.502 1.00 16.15 47 LEU B O 1
ATOM 1319 N N . SER B 1 48 ? 11.317 26.791 33.107 1.00 15.09 48 SER B N 1
ATOM 1320 C CA . SER B 1 48 ? 11.581 28.188 32.658 1.00 15.81 48 SER B CA 1
ATOM 1321 C C . SER B 1 48 ? 10.541 28.931 31.961 1.00 14.05 48 SER B C 1
ATOM 1322 O O . SER B 1 48 ? 10.341 30.095 32.235 1.00 14.23 48 SER B O 1
ATOM 1325 N N . GLN B 1 49 ? 9.954 28.263 30.956 1.00 14.13 49 GLN B N 1
ATOM 1326 C CA . GLN B 1 49 ? 8.844 28.956 30.248 1.00 14.47 49 GLN B CA 1
ATOM 1327 C C . GLN B 1 49 ? 7.663 29.211 31.241 1.00 16.21 49 GLN B C 1
ATOM 1328 O O . GLN B 1 49 ? 7.001 30.227 31.148 1.00 13.40 49 GLN B O 1
ATOM 1334 N N . LEU B 1 50 ? 7.403 28.237 32.169 1.00 15.87 50 LEU B N 1
ATOM 1335 C CA . LEU B 1 50 ? 6.316 28.409 33.082 1.00 16.44 50 LEU B CA 1
ATOM 1336 C C . LEU B 1 50 ? 6.555 29.525 34.027 1.00 18.05 50 LEU B C 1
ATOM 1337 O O . LEU B 1 50 ? 5.685 30.439 34.229 1.00 20.61 50 LEU B O 1
ATOM 1342 N N . ALA B 1 51 ? 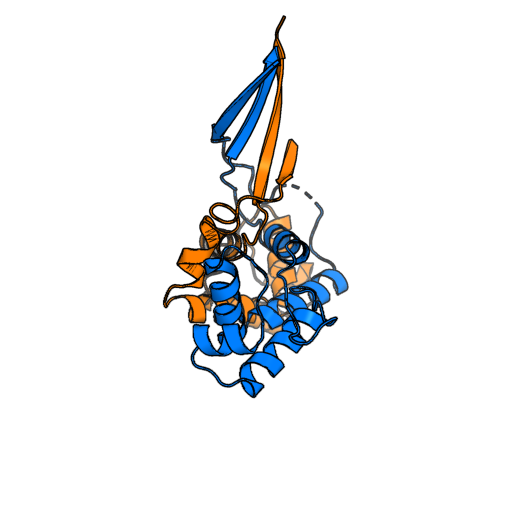7.746 29.579 34.568 1.00 19.19 51 ALA B N 1
ATOM 1343 C CA . ALA B 1 51 ? 8.061 30.623 35.514 1.00 28.92 51 ALA B CA 1
ATOM 1344 C C . ALA B 1 51 ? 8.153 32.008 34.787 1.00 29.18 51 ALA B C 1
ATOM 1345 O O . ALA B 1 51 ? 7.705 33.012 35.297 1.00 31.41 51 ALA B O 1
ATOM 1347 N N . ALA B 1 52 ? 8.698 32.043 33.581 1.00 31.32 52 ALA B N 1
ATOM 1348 C CA . ALA B 1 52 ? 8.781 33.282 32.820 1.00 33.92 52 ALA B CA 1
ATOM 1349 C C . ALA B 1 52 ? 7.374 33.846 32.527 1.00 32.18 52 ALA B C 1
ATOM 1350 O O . ALA B 1 52 ? 7.208 35.033 32.322 1.00 34.27 52 ALA B O 1
ATOM 1352 N N . GLY B 1 53 ? 6.346 33.011 32.588 1.00 35.00 53 GLY B N 1
ATOM 1353 C CA . GLY B 1 53 ? 4.960 33.462 32.570 1.00 42.79 53 GLY B CA 1
ATOM 1354 C C . GLY B 1 53 ? 4.281 33.734 33.898 1.00 43.34 53 GLY B C 1
ATOM 1355 O O . GLY B 1 53 ? 3.057 33.588 34.048 1.00 46.11 53 GLY B O 1
ATOM 1356 N N . GLY B 1 54 ? 5.029 34.087 34.909 1.00 34.18 54 GLY B N 1
ATOM 1357 C CA . GLY B 1 54 ? 4.406 34.432 36.157 1.00 32.92 54 GLY B CA 1
ATOM 1358 C C . GLY B 1 54 ? 3.821 33.210 36.862 1.00 23.97 54 GLY B C 1
ATOM 1359 O O . GLY B 1 54 ? 3.097 33.389 37.830 1.00 26.44 54 GLY B O 1
ATOM 1360 N N . CYS B 1 55 ? 4.102 31.981 36.358 1.00 20.38 55 CYS B N 1
ATOM 1361 C CA . CYS B 1 55 ? 3.624 30.734 3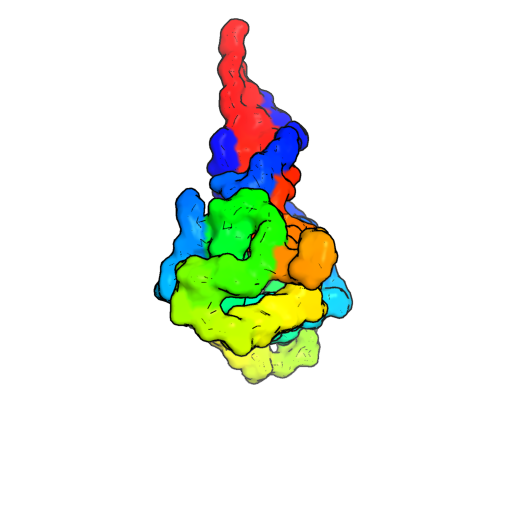6.962 1.00 21.62 55 CYS B CA 1
ATOM 1362 C C . CYS B 1 55 ? 2.142 30.456 36.820 1.00 21.43 55 CYS B C 1
ATOM 1363 O O . CYS B 1 55 ? 1.593 29.592 37.519 1.00 21.43 55 CYS B O 1
ATOM 1366 N N . GLY B 1 56 ? 1.511 31.123 35.893 1.00 18.67 56 GLY B N 1
ATOM 1367 C CA . GLY B 1 56 ? 0.142 30.753 35.511 1.00 20.89 56 GLY B CA 1
ATOM 1368 C C . GLY B 1 56 ? 0.047 29.418 34.860 1.00 18.17 56 GLY B C 1
ATOM 1369 O O . GLY B 1 56 ? 1.006 28.957 34.324 1.00 14.95 56 GLY B O 1
ATOM 1370 N N . PRO B 1 57 ? -1.132 28.816 34.903 1.00 19.00 57 PRO B N 1
ATOM 1371 C CA . PRO B 1 57 ? -1.356 27.594 34.207 1.00 16.75 57 PRO B CA 1
ATOM 1372 C C . PRO B 1 57 ? -1.294 27.774 32.731 1.00 16.17 57 PRO B C 1
ATOM 1373 O O . PRO B 1 57 ? -1.813 28.764 32.253 1.00 16.55 57 PRO B O 1
ATOM 1377 N N . VAL B 1 58 ? -0.631 26.863 32.014 1.00 16.14 58 VAL B N 1
ATOM 1378 C CA . VAL B 1 58 ? -0.427 26.941 30.562 1.00 15.68 58 VAL B CA 1
ATOM 1379 C C . VAL B 1 58 ? -0.871 25.582 29.961 1.00 15.77 58 VAL B C 1
ATOM 1380 O O . VAL B 1 58 ? -0.658 24.537 30.569 1.00 12.42 58 VAL B O 1
ATOM 1384 N N . SER B 1 59 ? -1.471 25.591 28.772 1.00 14.90 59 SER B N 1
ATOM 1385 C CA . SER B 1 59 ? -1.737 24.367 28.017 1.00 13.59 59 SER B CA 1
ATOM 1386 C C . SER B 1 59 ? -0.527 23.773 27.274 1.00 13.07 59 SER B C 1
ATOM 1387 O O . SER B 1 59 ? 0.384 24.462 26.878 1.00 12.89 59 SER B O 1
ATOM 1390 N N . VAL B 1 60 ? -0.594 22.488 27.032 1.00 14.74 60 VAL B N 1
ATOM 1391 C CA . VAL B 1 60 ? 0.420 21.867 26.157 1.00 17.64 60 VAL B CA 1
ATOM 1392 C C . VAL B 1 60 ? 0.570 22.584 24.813 1.00 17.36 60 VAL B C 1
ATOM 1393 O O . VAL B 1 60 ? 1.697 22.808 24.377 1.00 16.37 60 VAL B O 1
ATOM 1397 N N . ASN B 1 61 ? -0.508 22.971 24.175 1.00 17.75 61 ASN B N 1
ATOM 1398 C CA . ASN B 1 61 ? -0.486 23.700 22.863 1.00 23.76 61 ASN B CA 1
ATOM 1399 C C . ASN B 1 61 ? 0.313 24.966 22.938 1.00 18.29 61 ASN B C 1
ATOM 1400 O O . ASN B 1 61 ? 1.098 25.238 22.061 1.00 16.76 61 ASN B O 1
ATOM 1405 N N . GLU B 1 62 ? 0.163 25.694 24.029 1.00 13.69 62 GLU B N 1
ATOM 1406 C CA . GLU B 1 62 ? 0.889 26.932 24.179 1.00 15.72 62 GLU B CA 1
ATOM 1407 C C . GLU B 1 62 ? 2.400 26.636 24.371 1.00 15.49 62 GLU B C 1
ATOM 1408 O O . GLU B 1 62 ? 3.284 27.323 23.816 1.00 16.99 62 GLU B O 1
ATOM 1414 N N . LEU B 1 63 ? 2.715 25.570 25.094 1.00 14.32 63 LEU B N 1
ATOM 1415 C CA . LEU B 1 63 ? 4.126 25.324 25.362 1.00 12.21 63 LEU B CA 1
ATOM 1416 C C . LEU B 1 63 ? 4.783 24.773 24.071 1.00 11.22 63 LEU B C 1
ATOM 1417 O O . LEU B 1 63 ? 5.958 24.993 23.837 1.00 11.53 63 LEU B O 1
ATOM 1422 N N . THR B 1 64 ? 4.010 24.009 23.258 1.00 12.27 64 THR B N 1
ATOM 1423 C CA . THR B 1 64 ? 4.650 23.453 22.015 1.00 13.45 64 THR B CA 1
ATOM 1424 C C . THR B 1 64 ? 4.928 24.669 21.075 1.00 12.01 64 THR B C 1
ATOM 1425 O O . THR B 1 64 ? 5.993 24.663 20.427 1.00 13.57 64 THR B O 1
ATOM 1429 N N . ASP B 1 65 ? 4.039 25.631 21.001 1.00 12.28 65 ASP B N 1
ATOM 1430 C CA . ASP B 1 65 ? 4.298 26.819 20.218 1.00 14.90 65 ASP B CA 1
ATOM 1431 C C . ASP B 1 65 ? 5.573 27.567 20.754 1.00 14.64 65 ASP B C 1
ATOM 1432 O O . ASP B 1 65 ? 6.442 28.026 19.966 1.00 13.99 65 ASP B O 1
ATOM 1437 N N . LEU B 1 66 ? 5.646 27.749 22.069 1.00 14.42 66 LEU B N 1
ATOM 1438 C CA . LEU B 1 66 ? 6.752 28.535 22.705 1.00 17.39 66 LEU B CA 1
ATOM 1439 C C . LEU B 1 66 ? 8.104 27.839 22.479 1.00 18.30 66 LEU B C 1
ATOM 1440 O O . LEU B 1 66 ? 9.167 28.482 22.250 1.00 14.20 66 LEU B O 1
ATOM 1445 N N . MET B 1 67 ? 8.112 26.503 22.615 1.00 17.13 67 MET B N 1
ATOM 1446 C CA . MET B 1 67 ? 9.354 25.818 22.581 1.00 12.40 67 MET B CA 1
ATOM 1447 C C . MET B 1 67 ? 9.833 25.209 21.249 1.00 14.79 67 MET B C 1
ATOM 1448 O O . MET B 1 67 ? 10.976 24.792 21.166 1.00 12.82 67 MET B O 1
ATOM 1453 N N . GLY B 1 68 ? 8.893 25.113 20.275 1.00 13.07 68 GLY B N 1
ATOM 1454 C CA . GLY B 1 68 ? 9.173 24.428 19.022 1.00 14.42 68 GLY B CA 1
ATOM 1455 C C . GLY B 1 68 ? 9.347 22.949 19.084 1.00 16.00 68 GLY B C 1
ATOM 1456 O O . GLY B 1 68 ? 10.050 22.362 18.142 1.00 14.97 68 GLY B O 1
ATOM 1457 N N . LEU B 1 69 ? 8.846 22.333 20.212 1.00 13.88 69 LEU B N 1
ATOM 1458 C CA . LEU B 1 69 ? 8.995 20.894 20.348 1.00 15.34 69 LEU B CA 1
ATOM 1459 C C . LEU B 1 69 ? 7.644 20.247 20.073 1.00 13.33 69 LEU B C 1
ATOM 1460 O O . LEU B 1 69 ? 6.672 20.908 20.097 1.00 13.28 69 LEU B O 1
ATOM 1465 N N . SER B 1 70 ? 7.587 18.966 19.722 1.00 17.26 70 SER B N 1
ATOM 1466 C CA . SER B 1 70 ? 6.329 18.395 19.361 1.00 18.22 70 SER B CA 1
ATOM 1467 C C . SER B 1 70 ? 5.340 18.175 20.552 1.00 21.10 70 SER B C 1
ATOM 1468 O O . SER B 1 70 ? 5.736 18.035 21.722 1.00 18.04 70 SER B O 1
ATOM 1471 N N . GLN B 1 71 ? 4.046 18.052 20.254 1.00 19.27 71 GLN B N 1
ATOM 1472 C CA . GLN B 1 71 ? 3.121 17.854 21.353 1.00 20.65 71 GLN B CA 1
ATOM 1473 C C . GLN B 1 71 ? 3.436 16.482 22.095 1.00 18.27 71 GLN B C 1
ATOM 1474 O O . GLN B 1 71 ? 3.427 16.430 23.309 1.00 14.83 71 GLN B O 1
ATOM 1480 N N . PRO B 1 72 ? 3.683 15.372 21.379 1.00 18.91 72 PRO B N 1
ATOM 1481 C CA . PRO B 1 72 ? 4.076 14.147 22.201 1.00 17.90 72 PRO B CA 1
ATOM 1482 C C . PRO B 1 72 ? 5.342 14.396 23.115 1.00 17.10 72 PRO B C 1
ATOM 1483 O O . PRO B 1 72 ? 5.447 13.839 24.233 1.00 19.81 72 PRO B O 1
ATOM 1487 N N . THR B 1 73 ? 6.284 15.217 22.659 1.00 16.65 73 THR B N 1
ATOM 1488 C CA . THR B 1 73 ? 7.472 15.454 23.482 1.00 18.34 73 THR B CA 1
ATOM 1489 C C . THR B 1 73 ? 7.114 16.197 24.743 1.00 17.93 73 THR B C 1
ATOM 1490 O O . THR B 1 73 ? 7.499 15.754 25.886 1.00 16.60 73 THR B O 1
ATOM 1494 N N . ILE B 1 74 ? 6.464 17.356 24.560 1.00 15.44 74 ILE B N 1
ATOM 1495 C CA . ILE B 1 74 ? 6.113 18.151 25.711 1.00 15.81 74 ILE B CA 1
ATOM 1496 C C . ILE B 1 74 ? 5.139 17.399 26.624 1.00 14.56 74 ILE B C 1
ATOM 1497 O O . ILE B 1 74 ? 5.231 17.443 27.837 1.00 14.54 74 ILE B O 1
ATOM 1502 N N . SER B 1 75 ? 4.148 16.712 26.039 1.00 13.35 75 SER B N 1
ATOM 1503 C CA . SER B 1 75 ? 3.217 15.975 26.859 1.00 12.57 75 SER B CA 1
ATOM 1504 C C . SER B 1 75 ? 3.956 14.911 27.703 1.00 12.99 75 SER B C 1
ATOM 1505 O O . SER B 1 75 ? 3.547 14.703 28.808 1.00 13.10 75 SER B O 1
ATOM 1508 N N . HIS B 1 76 ? 5.000 14.276 27.157 1.00 13.67 76 HIS B N 1
ATOM 1509 C CA . HIS B 1 76 ? 5.721 13.214 27.901 1.00 13.89 76 HIS B CA 1
ATOM 1510 C C . HIS B 1 76 ? 6.361 13.884 29.171 1.00 15.53 76 HIS B C 1
ATOM 1511 O O . HIS B 1 76 ? 6.316 13.381 30.290 1.00 12.42 76 HIS B O 1
ATOM 1518 N N . HIS B 1 77 ? 6.981 15.016 28.928 1.00 11.16 77 HIS B N 1
ATOM 1519 C CA . HIS B 1 77 ? 7.768 15.752 29.956 1.00 12.53 77 HIS B CA 1
ATOM 1520 C C . HIS B 1 77 ? 6.803 16.264 31.008 1.00 11.73 77 HIS B C 1
ATOM 1521 O O . HIS B 1 77 ? 7.109 16.198 32.185 1.00 11.65 77 HIS B O 1
ATOM 1528 N N . LEU B 1 78 ? 5.654 16.761 30.571 1.00 10.43 78 LEU B N 1
ATOM 1529 C CA . LEU B 1 78 ? 4.719 17.269 31.489 1.00 10.75 78 LEU B CA 1
ATOM 1530 C C . LEU B 1 78 ? 4.189 16.159 32.419 1.00 11.26 78 LEU B C 1
ATOM 1531 O O . LEU B 1 78 ? 3.955 16.413 33.594 1.00 11.36 78 LEU B O 1
ATOM 1536 N N . LYS B 1 79 ? 3.993 14.999 31.824 1.00 9.91 79 LYS B N 1
ATOM 1537 C CA . LYS B 1 79 ? 3.443 13.882 32.592 1.00 12.00 79 LYS B CA 1
ATOM 1538 C C . LYS B 1 79 ? 4.556 13.524 33.719 1.00 12.80 79 LYS B C 1
ATOM 1539 O O . LYS B 1 79 ? 4.214 13.273 34.833 1.00 13.62 79 LYS B O 1
ATOM 1545 N N . LYS B 1 80 ? 5.824 13.430 33.355 1.00 12.69 80 LYS B N 1
ATOM 1546 C CA . LYS B 1 80 ? 6.869 13.037 34.297 1.00 12.83 80 LYS B CA 1
ATOM 1547 C C . LYS B 1 80 ? 6.980 14.110 35.406 1.00 11.12 80 LYS B C 1
ATOM 1548 O O . LYS B 1 80 ? 7.043 13.756 36.539 1.00 10.58 80 LYS B O 1
ATOM 1554 N N . MET B 1 81 ? 6.861 15.391 35.063 1.00 9.70 81 MET B N 1
ATOM 1555 C CA . MET B 1 81 ? 6.960 16.424 36.025 1.00 9.24 81 MET B CA 1
ATOM 1556 C C . MET B 1 81 ? 5.749 16.495 36.986 1.00 8.63 81 MET B C 1
ATOM 1557 O O . MET B 1 81 ? 5.876 16.806 38.142 1.00 10.38 81 MET B O 1
ATOM 1562 N N . THR B 1 82 ? 4.582 16.216 36.421 1.00 8.17 82 THR B N 1
ATOM 1563 C CA . THR B 1 82 ? 3.343 16.128 37.225 1.00 8.69 82 THR B CA 1
ATOM 1564 C C . THR B 1 82 ? 3.412 14.839 38.179 1.00 9.63 82 THR B C 1
ATOM 1565 O O . THR B 1 82 ? 2.981 14.977 39.237 1.00 7.66 82 THR B O 1
ATOM 1569 N N . GLU B 1 83 ? 3.882 13.719 37.693 1.00 9.21 83 GLU B N 1
ATOM 1570 C CA . GLU B 1 83 ? 3.924 12.515 38.547 1.00 11.45 83 GLU B CA 1
ATOM 1571 C C . GLU B 1 83 ? 4.921 12.848 39.684 1.00 12.56 83 GLU B C 1
ATOM 1572 O O . GLU B 1 83 ? 4.856 12.297 40.813 1.00 14.62 83 GLU B O 1
ATOM 1578 N N . ALA B 1 84 ? 5.947 13.609 39.368 1.00 9.71 84 ALA B N 1
ATOM 1579 C CA . ALA B 1 84 ? 6.956 13.945 40.403 1.00 9.00 84 ALA B CA 1
ATOM 1580 C C . ALA B 1 84 ? 6.481 14.917 41.422 1.00 12.18 84 ALA B C 1
ATOM 1581 O O . ALA B 1 84 ? 7.128 15.133 42.458 1.00 13.56 84 ALA B O 1
ATOM 1583 N N . GLY B 1 85 ? 5.412 15.665 41.086 1.00 11.47 85 GLY B N 1
ATOM 1584 C CA . GLY B 1 85 ? 4.826 16.648 41.974 1.00 10.34 85 GLY B CA 1
ATOM 1585 C C . GLY B 1 85 ? 5.298 18.100 41.709 1.00 10.06 85 GLY B C 1
ATOM 1586 O O . GLY B 1 85 ? 4.963 19.022 42.488 1.00 9.75 85 GLY B O 1
ATOM 1587 N N . PHE B 1 86 ? 6.164 18.332 40.675 1.00 8.11 86 PHE B N 1
ATOM 1588 C CA . PHE B 1 86 ? 6.537 19.660 40.320 1.00 9.83 86 PHE B CA 1
ATOM 1589 C C . PHE B 1 86 ? 5.411 20.543 39.760 1.00 9.18 86 PHE B C 1
ATOM 1590 O O . PHE B 1 86 ? 5.488 21.771 39.807 1.00 7.97 86 PHE B O 1
ATOM 1598 N N . LEU B 1 87 ? 4.477 19.809 39.111 1.00 9.27 87 LEU B N 1
ATOM 1599 C CA . LEU B 1 87 ? 3.321 20.484 38.378 1.00 11.54 87 LEU B CA 1
ATOM 1600 C C . LEU B 1 87 ? 2.069 19.803 38.822 1.00 11.15 87 LEU B C 1
ATOM 1601 O O . LEU B 1 87 ? 2.098 18.685 39.277 1.00 10.44 87 LEU B O 1
ATOM 1606 N N . ASP B 1 88 ? 0.970 20.481 38.606 1.00 13.61 88 ASP B N 1
ATOM 1607 C CA . ASP B 1 88 ? -0.280 19.664 38.667 1.00 14.44 88 ASP B CA 1
ATOM 1608 C C . ASP B 1 88 ? -1.177 20.269 37.634 1.00 14.37 88 ASP B C 1
ATOM 1609 O O . ASP B 1 88 ? -0.777 21.180 36.937 1.00 11.84 88 ASP B O 1
ATOM 1614 N N . ARG B 1 89 ? -2.315 19.623 37.486 1.00 14.65 89 ARG B N 1
ATOM 1615 C CA . ARG B 1 89 ? -3.165 19.961 36.383 1.00 16.63 89 ARG B CA 1
ATOM 1616 C C . ARG B 1 89 ? -4.350 20.776 36.950 1.00 18.30 89 ARG B C 1
ATOM 1617 O O . ARG B 1 89 ? -4.915 20.445 38.003 1.00 18.25 89 ARG B O 1
ATOM 1625 N N . VAL B 1 90 ? -4.764 21.755 36.200 1.00 12.91 90 VAL B N 1
ATOM 1626 C CA . VAL B 1 90 ? -5.969 22.541 36.601 1.00 15.82 90 VAL B CA 1
ATOM 1627 C C . VAL B 1 90 ? -6.846 22.746 35.330 1.00 16.45 90 VAL B C 1
ATOM 1628 O O . VAL B 1 90 ? -6.354 22.897 34.239 1.00 15.05 90 VAL B O 1
ATOM 1632 N N . PRO B 1 91 ? -8.142 22.603 35.464 1.00 15.81 91 PRO B N 1
ATOM 1633 C CA . PRO B 1 91 ? -9.023 22.577 34.302 1.00 14.72 91 PRO B CA 1
ATOM 1634 C C . PRO B 1 91 ? -9.364 23.942 33.882 1.00 15.10 91 PRO B C 1
ATOM 1635 O O . PRO B 1 91 ? -9.452 24.805 34.724 1.00 18.96 91 PRO B O 1
ATOM 1639 N N . GLU B 1 92 ? -9.556 24.152 32.603 1.00 18.03 92 GLU B N 1
ATOM 1640 C CA . GLU B 1 92 ? -10.203 25.349 32.144 1.00 22.28 92 GLU B CA 1
ATOM 1641 C C . GLU B 1 92 ? -11.354 24.861 31.235 1.00 24.97 92 GLU B C 1
ATOM 1642 O O . GLU B 1 92 ? -11.124 24.500 30.097 1.00 26.46 92 GLU B O 1
ATOM 1648 N N . GLY B 1 93 ? -12.573 24.700 31.795 1.00 26.55 93 GLY B N 1
ATOM 1649 C CA . GLY B 1 93 ? -13.589 23.985 31.087 1.00 25.24 93 GLY B CA 1
ATOM 1650 C C . GLY B 1 93 ? -13.058 22.546 30.897 1.00 23.97 93 GLY B C 1
ATOM 1651 O O . GLY B 1 93 ? -12.508 21.920 31.887 1.00 22.48 93 GLY B O 1
ATOM 1652 N N . ARG B 1 94 ? -13.106 22.030 29.677 1.00 20.69 94 ARG B N 1
ATOM 1653 C CA . ARG B 1 94 ? -12.516 20.758 29.353 1.00 22.49 94 ARG B CA 1
ATOM 1654 C C . ARG B 1 94 ? -11.079 20.831 28.882 1.00 26.81 94 ARG B C 1
ATOM 1655 O O . ARG B 1 94 ? -10.505 19.779 28.581 1.00 30.32 94 ARG B O 1
ATOM 1663 N N . VAL B 1 95 ? -10.476 22.021 28.792 1.00 20.52 95 VAL B N 1
ATOM 1664 C CA . VAL B 1 95 ? -9.065 22.032 28.444 1.00 21.74 95 VAL B CA 1
ATOM 1665 C C . VAL B 1 95 ? -8.195 21.823 29.703 1.00 19.32 95 VAL B C 1
ATOM 1666 O O . VAL B 1 95 ? -8.444 22.425 30.755 1.00 17.49 95 VAL B O 1
ATOM 1670 N N . VAL B 1 96 ? -7.172 20.984 29.589 1.00 17.59 96 VAL B N 1
ATOM 1671 C CA . VAL B 1 96 ? -6.255 20.731 30.740 1.00 17.38 96 VAL B CA 1
ATOM 1672 C C . VAL B 1 96 ? -5.068 21.718 30.676 1.00 15.65 96 VAL B C 1
ATOM 1673 O O . VAL B 1 96 ? -4.352 21.739 29.677 1.00 15.49 96 VAL B O 1
ATOM 1677 N N . LEU B 1 97 ? -4.864 22.526 31.758 1.00 11.90 97 LEU B N 1
ATOM 1678 C CA . LEU B 1 97 ? -3.662 23.395 31.881 1.00 12.08 97 LEU B CA 1
ATOM 1679 C C . LEU B 1 97 ? -2.696 22.774 32.904 1.00 13.35 97 LEU B C 1
ATOM 1680 O O . LEU B 1 97 ? -3.081 21.991 33.765 1.00 10.26 97 LEU B O 1
ATOM 1685 N N . HIS B 1 98 ? -1.406 23.139 32.798 1.00 10.60 98 HIS B N 1
ATOM 1686 C CA . HIS B 1 98 ? -0.429 22.706 33.809 1.00 11.66 98 HIS B CA 1
ATOM 1687 C C . HIS B 1 98 ? 0.125 23.877 34.542 1.00 12.69 98 HIS B C 1
ATOM 1688 O O . HIS B 1 98 ? 0.395 24.907 33.940 1.00 10.69 98 HIS B O 1
ATOM 1695 N N . ARG B 1 99 ? 0.254 23.765 35.874 1.00 12.21 99 ARG B N 1
ATOM 1696 C CA . ARG B 1 99 ? 0.831 24.858 36.623 1.00 15.90 99 ARG B CA 1
ATOM 1697 C C . ARG B 1 99 ? 1.887 24.305 37.588 1.00 15.95 99 ARG B C 1
ATOM 1698 O O . ARG B 1 99 ? 1.738 23.254 38.244 1.00 13.74 99 ARG B O 1
ATOM 1706 N N . VAL B 1 100 ? 2.926 25.068 37.677 1.00 15.39 100 VAL B N 1
ATOM 1707 C CA . VAL B 1 100 ? 3.959 24.771 38.636 1.00 16.33 100 VAL B CA 1
ATOM 1708 C C . VAL B 1 100 ? 3.428 24.829 40.083 1.00 15.29 100 VAL B C 1
ATOM 1709 O O . VAL B 1 100 ? 2.587 25.636 40.501 1.00 14.16 100 VAL B O 1
ATOM 1713 N N . ARG B 1 101 ? 3.875 23.882 40.845 1.00 14.22 101 ARG B N 1
ATOM 1714 C CA . ARG B 1 101 ? 3.651 23.844 42.302 1.00 16.45 101 ARG B CA 1
ATOM 1715 C C . ARG B 1 101 ? 4.967 24.330 43.017 1.00 12.05 101 ARG B C 1
ATOM 1716 O O . ARG B 1 101 ? 6.040 23.780 42.874 1.00 12.94 101 ARG B O 1
ATOM 1724 N N . PRO B 1 102 ? 4.923 25.378 43.807 1.00 12.24 102 PRO B N 1
ATOM 1725 C CA . PRO B 1 102 ? 6.042 25.948 44.556 1.00 14.82 102 PRO B CA 1
ATOM 1726 C C . PRO B 1 102 ? 6.602 25.111 45.680 1.00 15.59 102 PRO B C 1
ATOM 1727 O O . PRO B 1 102 ? 7.783 25.274 46.029 1.00 14.59 102 PRO B O 1
ATOM 1731 N N . GLU B 1 103 ? 5.751 24.318 46.293 1.00 15.00 103 GLU B N 1
ATOM 1732 C CA . GLU B 1 103 ? 6.137 23.438 47.424 1.00 19.94 103 GLU B CA 1
ATOM 1733 C C . GLU B 1 103 ? 7.407 22.631 47.298 1.00 15.00 103 GLU B C 1
ATOM 1734 O O . GLU B 1 103 ? 8.291 22.804 48.151 1.00 12.40 103 GLU B O 1
ATOM 1740 N N . LEU B 1 104 ? 7.494 21.724 46.321 1.00 15.27 104 LEU B N 1
ATOM 1741 C CA . LEU B 1 104 ? 8.679 20.906 46.152 1.00 13.52 104 LEU B CA 1
ATOM 1742 C C . LEU B 1 104 ? 9.892 21.769 45.897 1.00 10.92 104 LEU B C 1
ATOM 1743 O O . LEU B 1 104 ? 10.962 21.388 46.252 1.00 10.17 104 LEU B O 1
ATOM 1748 N N . PHE B 1 105 ? 9.728 22.877 45.225 1.00 11.25 105 PHE B N 1
ATOM 1749 C CA . PHE B 1 105 ? 10.898 23.647 44.892 1.00 11.83 105 PHE B CA 1
ATOM 1750 C C . PHE B 1 105 ? 11.443 24.211 46.150 1.00 11.37 105 PHE B C 1
ATOM 1751 O O . PHE B 1 105 ? 12.615 24.302 46.321 1.00 10.20 105 PHE B O 1
ATOM 1759 N N . ALA B 1 106 ? 10.568 24.725 46.999 1.00 9.82 106 ALA B N 1
ATOM 1760 C CA . ALA B 1 106 ? 11.021 25.254 48.319 1.00 11.14 106 ALA B CA 1
ATOM 1761 C C . ALA B 1 106 ? 11.721 24.164 49.163 1.00 9.30 106 ALA B C 1
ATOM 1762 O O . ALA B 1 106 ? 12.771 24.429 49.778 1.00 9.32 106 ALA B O 1
ATOM 1764 N N . GLU B 1 107 ? 11.239 22.966 49.114 1.00 9.35 107 GLU B N 1
ATOM 1765 C CA . GLU B 1 107 ? 11.849 21.874 49.806 1.00 9.57 107 GLU B CA 1
ATOM 1766 C C . GLU B 1 107 ? 13.259 21.610 49.237 1.00 8.32 107 GLU B C 1
ATOM 1767 O O . GLU B 1 107 ? 14.202 21.427 50.032 1.00 7.07 107 GLU B O 1
ATOM 1773 N N . LEU B 1 108 ? 13.386 21.557 47.916 1.00 9.12 108 LEU B N 1
ATOM 1774 C CA . LEU B 1 108 ? 14.692 21.324 47.210 1.00 10.87 108 LEU B CA 1
ATOM 1775 C C . LEU B 1 108 ? 15.681 22.452 47.546 1.00 9.08 108 LEU B C 1
ATOM 1776 O O . LEU B 1 108 ? 16.866 22.187 47.708 1.00 8.12 108 LEU B O 1
ATOM 1781 N N . ARG B 1 109 ? 15.223 23.720 47.556 1.00 8.93 109 ARG B N 1
ATOM 1782 C CA . ARG B 1 109 ? 16.073 24.823 48.045 1.00 9.01 109 ARG B CA 1
ATOM 1783 C C . ARG B 1 109 ? 16.668 24.644 49.392 1.00 9.27 109 ARG B C 1
ATOM 1784 O O . ARG B 1 109 ? 17.833 24.981 49.572 1.00 10.00 109 ARG B O 1
ATOM 1792 N N . THR B 1 110 ? 15.890 24.061 50.345 1.00 8.79 110 THR B N 1
ATOM 1793 C CA . THR B 1 110 ? 16.353 23.741 51.668 1.00 9.93 110 THR B CA 1
ATOM 1794 C C . THR B 1 110 ? 17.397 22.600 51.651 1.00 8.78 110 THR B C 1
ATOM 1795 O O . THR B 1 110 ? 18.439 22.661 52.353 1.00 11.23 110 THR B O 1
ATOM 1799 N N . VAL B 1 111 ? 17.191 21.611 50.836 1.00 7.85 111 VAL B N 1
ATOM 1800 C CA . VAL B 1 111 ? 18.132 20.457 50.803 1.00 10.40 111 VAL B CA 1
ATOM 1801 C C . VAL B 1 111 ? 19.517 20.902 50.277 1.00 8.60 111 VAL B C 1
ATOM 1802 O O . VAL B 1 111 ? 20.482 20.411 50.514 1.00 9.78 111 VAL B O 1
ATOM 1806 N N . LEU B 1 112 ? 19.471 21.951 49.446 1.00 7.45 112 LEU B N 1
ATOM 1807 C CA . LEU B 1 112 ? 20.651 22.524 48.783 1.00 7.36 112 LEU B CA 1
ATOM 1808 C C . LEU B 1 112 ? 21.243 23.760 49.545 1.00 6.54 112 LEU B C 1
ATOM 1809 O O . LEU B 1 112 ? 22.095 24.416 48.944 1.00 5.35 112 LEU B O 1
ATOM 1814 N N A GLN B 1 113 ? 20.839 24.009 50.769 0.42 6.51 113 GLN B N 1
ATOM 1815 N N B GLN B 1 113 ? 20.835 24.005 50.753 0.58 5.54 113 GLN B N 1
ATOM 1816 C CA A GLN B 1 113 ? 21.389 25.077 51.586 0.42 8.19 113 GLN B CA 1
ATOM 1817 C CA B GLN B 1 113 ? 21.329 25.093 51.557 0.58 6.52 113 GLN B CA 1
ATOM 1818 C C A GLN B 1 113 ? 22.615 24.502 52.275 0.42 8.02 113 GLN B C 1
ATOM 1819 C C B GLN B 1 113 ? 22.611 24.557 52.273 0.58 7.10 113 GLN B C 1
ATOM 1820 O O A GLN B 1 113 ? 22.555 24.073 53.408 0.42 7.71 113 GLN B O 1
ATOM 1821 O O B GLN B 1 113 ? 22.569 24.179 53.394 0.58 7.21 113 GLN B O 1
ATOM 1832 N N . ILE B 1 114 ? 23.693 24.509 51.496 1.00 6.17 114 ILE B N 1
ATOM 1833 C CA . ILE B 1 114 ? 24.942 23.880 51.858 1.00 7.38 114 ILE B CA 1
ATOM 1834 C C . ILE B 1 114 ? 26.063 24.955 51.939 1.00 7.79 114 ILE B C 1
ATOM 1835 O O . ILE B 1 114 ? 26.639 25.321 50.946 1.00 6.60 114 ILE B O 1
ATOM 1840 N N . GLY B 1 115 ? 26.159 25.538 53.092 1.00 7.61 115 GLY B N 1
ATOM 1841 C CA . GLY B 1 115 ? 27.270 26.502 53.379 1.00 8.18 115 GLY B CA 1
ATOM 1842 C C . GLY B 1 115 ? 26.927 27.948 53.016 1.00 10.15 115 GLY B C 1
ATOM 1843 O O . GLY B 1 115 ? 27.747 28.789 53.242 1.00 7.39 115 GLY B O 1
ATOM 1844 N N . SER B 1 116 ? 25.737 28.222 52.539 1.00 8.81 116 SER B N 1
ATOM 1845 C CA A SER B 1 116 ? 25.357 29.551 52.077 0.15 9.17 116 SER B CA 1
ATOM 1846 C CA B SER B 1 116 ? 25.365 29.597 52.116 0.85 9.26 116 SER B CA 1
ATOM 1847 C C . SER B 1 116 ? 23.856 29.594 52.017 1.00 7.99 116 SER B C 1
ATOM 1848 O O . SER B 1 116 ? 23.195 28.519 51.980 1.00 5.13 116 SER B O 1
ATOM 1853 N N . MET B 1 117 ? 23.285 30.796 52.046 1.00 7.58 117 MET B N 1
ATOM 1854 C CA . MET B 1 117 ? 21.871 30.973 52.007 1.00 9.07 117 MET B CA 1
ATOM 1855 C C . MET B 1 117 ? 21.605 32.380 51.452 1.00 8.73 117 MET B C 1
ATOM 1856 O O . MET B 1 117 ? 22.475 33.190 51.536 1.00 8.50 117 MET B O 1
ATOM 1861 N N . GLU B 1 118 ? 20.385 32.558 50.993 1.00 7.97 118 GLU B N 1
ATOM 1862 C CA . GLU B 1 118 ? 19.876 33.879 50.453 1.00 10.36 118 GLU B CA 1
ATOM 1863 C C . GLU B 1 118 ? 19.097 34.534 51.479 1.00 12.85 118 GLU B C 1
ATOM 1864 O O . GLU B 1 118 ? 18.077 33.981 51.937 1.00 17.59 118 GLU B O 1
ATOM 1870 N N . LEU B 1 119 ? 19.394 35.827 51.701 1.00 9.04 119 LEU B N 1
ATOM 1871 C CA . LEU B 1 119 ? 18.578 36.712 52.518 1.00 10.95 119 LEU B CA 1
ATOM 1872 C C . LEU B 1 119 ? 18.653 38.100 51.913 1.00 9.95 119 LEU B C 1
ATOM 1873 O O . LEU B 1 119 ? 19.316 38.372 50.978 1.00 9.53 119 LEU B O 1
ATOM 1878 N N . LEU B 1 120 ? 17.834 38.972 52.466 1.00 11.47 120 LEU B N 1
ATOM 1879 C CA . LEU B 1 120 ? 17.799 40.423 52.074 1.00 11.76 120 LEU B CA 1
ATOM 1880 C C . LEU B 1 120 ? 18.645 41.211 53.096 1.00 11.51 120 LEU B C 1
ATOM 1881 O O . LEU B 1 120 ? 18.641 40.901 54.252 1.00 10.39 120 LEU B O 1
ATOM 1886 N N . GLU B 1 121 ? 19.474 42.088 52.579 1.00 12.08 121 GLU B N 1
ATOM 1887 C CA . GLU B 1 121 ? 20.300 42.970 53.381 1.00 13.81 121 GLU B CA 1
ATOM 1888 C C . GLU B 1 121 ? 19.656 44.366 53.368 1.00 12.51 121 GLU B C 1
ATOM 1889 O O . GLU B 1 121 ? 19.295 44.859 52.307 1.00 11.20 121 GLU B O 1
ATOM 1895 N N . HIS B 1 122 ? 19.469 44.970 54.543 1.00 11.87 122 HIS B N 1
ATOM 1896 C CA . HIS B 1 122 ? 18.895 46.322 54.530 1.00 12.23 122 HIS B CA 1
ATOM 1897 C C . HIS B 1 122 ? 19.738 47.147 55.470 1.00 9.06 122 HIS B C 1
ATOM 1898 O O . HIS B 1 122 ? 19.795 46.829 56.576 1.00 7.32 122 HIS B O 1
ATOM 1905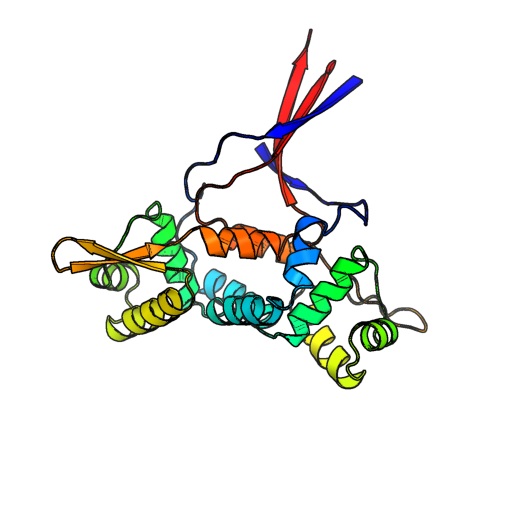 N N . HIS B 1 123 ? 20.413 48.204 54.963 1.00 7.14 123 HIS B N 1
ATOM 1906 C CA . HIS B 1 123 ? 21.164 49.133 55.902 1.00 8.04 123 HIS B CA 1
ATOM 1907 C C . HIS B 1 123 ? 20.320 50.331 56.221 1.00 8.43 123 HIS B C 1
ATOM 1908 O O . HIS B 1 123 ? 19.562 50.802 55.365 1.00 9.47 123 HIS B O 1
ATOM 1915 N N . HIS B 1 124 ? 20.426 50.743 57.472 1.00 7.31 124 HIS B N 1
ATOM 1916 C CA . HIS B 1 124 ? 19.653 51.851 58.046 1.00 7.67 124 HIS B CA 1
ATOM 1917 C C . HIS B 1 124 ? 20.668 52.767 58.698 1.00 7.95 124 HIS B C 1
ATOM 1918 O O . HIS B 1 124 ? 21.647 52.375 59.210 1.00 5.25 124 HIS B O 1
ATOM 1925 N N . HIS B 1 125 ? 20.436 54.078 58.453 1.00 9.23 125 HIS B N 1
ATOM 1926 C CA . HIS B 1 125 ? 21.189 55.092 59.182 1.00 7.26 125 HIS B CA 1
ATOM 1927 C C . HIS B 1 125 ? 20.303 55.913 60.120 1.00 8.75 125 HIS B C 1
ATOM 1928 O O . HIS B 1 125 ? 19.077 56.028 59.970 1.00 10.13 125 HIS B O 1
ATOM 1935 N N . HIS B 1 126 ? 20.977 56.381 61.105 1.00 8.89 126 HIS B N 1
ATOM 1936 C CA . HIS B 1 126 ? 20.291 57.048 62.245 1.00 10.03 126 HIS B CA 1
ATOM 1937 C C . HIS B 1 126 ? 21.002 58.375 62.531 1.00 13.83 126 HIS B C 1
ATOM 1938 O O . HIS B 1 126 ? 22.135 58.562 62.176 1.00 14.63 126 HIS B O 1
ATOM 1945 N N . HIS B 1 127 ? 20.313 59.349 63.085 1.00 14.04 127 HIS B N 1
ATOM 1946 C CA . HIS B 1 127 ? 21.073 60.631 63.290 1.00 13.63 127 HIS B CA 1
ATOM 1947 C C . HIS B 1 127 ? 20.520 61.249 64.491 1.00 15.72 127 HIS B C 1
ATOM 1948 O O . HIS B 1 127 ? 19.553 60.697 64.970 1.00 11.60 127 HIS B O 1
#

B-factor: mean 16.27, std 7.58, range [5.13, 67.9]

Secondary structure (DSSP, 8-state):
-EEEEEEEPPPPPTT---SPPHHHHHHHHHHHHHHTSHHHHHHHHHHHHTTT--EEHHHHHHHHT--HHHHHHHHHHHHHHTSEEEE--SSS-EEEE-SHHHHHHHHHT--S----EEEEEEE-/-EEEEE--STTTTTTTTHHHHHSTTHHHHHHHHHHH--HHHHHHHHHHHHTTT--EEHHHHHHHH---HHHHHHHHHHHHHTTSEEEEEETTEEEEEE-HHHHHHHHHHT-SSEEEEEEEEEE--

Sequence (249 aa):
TTLHTIQLANPTECCTTGPLSSDESEHYADLFKVLGDPVRLRILSQLAAGGCGPVSVNELTDLMGLSQPTISHHLKKMTEAGFLDDRVPEGRVVLHRVRRPELFAELRTVLQIGSMELLEHHHHHHTLHTIQLANPTECCTLATGPLSSDESEHYADLFKVLGDPVRLRILSQLAAGGCGPVSVNELTDLMGLSQPTISHHLKKMTEAGFLDRVPEGRVVLHRVRPELFAELRTVLQQIGSSMELLEHHHHHH

Foldseek 3Di:
DKDKDKAKDDWADFLPPDDDDPVSVVLVVLVVVLCVDVVLVVLVVVCVVVVQDKDFLVRSCVVPVDDSVVSVVSVVSCVVSPQWDWQPPDDTIIIGGDCPVVVVVVSVVSGTIDIDMDMDIGDD/DKDKDFDPPVCRQLVLQVVCCVDPCVVLLVVVVVLVPDVVLVVVVVVCVVVVQDWAALVVVCVVPVHDSVVSVVNQVSCCVSPQWHWDDDPPGITITGDCVVVVVNLSNPSGRIDIDDDDDDDDD

InterPro domains:
  IPR001845 HTH ArsR-type DNA-binding domain [PF01022] (40-87)
  IPR001845 HTH ArsR-type DNA-binding domain [PR00778] (35-50)
  IPR001845 HTH ArsR-type DNA-binding domain [PR00778] (70-85)
  IPR001845 HTH ArsR-type DNA-binding domain [PR00778] (85-100)
  IPR001845 HTH ArsR-type DNA-binding domain [PS50987] (23-123)
  IPR001845 HTH ArsR-type DNA-binding domain [SM00418] (33-110)
  IPR011991 ArsR-like helix-turn-helix domain [cd00090] (35-113)
  IPR036388 Winged helix-like DNA-binding domain superfamily [G3DSA:1.10.10.10] (14-127)
  IPR036390 Winged helix DNA-binding domain superfamily [SSF46785] (16-112)
  IPR051081 HTH-type Metal-responsive Transcriptional Regulators [PTHR33154] (27-120)

Nearest PDB structures (foldseek):
  6j0e-assembly1_A  TM=1.008E+00  e=1.991E-24  Corynebacterium glutamicum ATCC 13032
  6j0e-assembly1_B  TM=7.979E-01  e=6.189E-17  Corynebacterium glutamicum ATCC 13032
  6j05-assembly1_A  TM=8.702E-01  e=2.214E-04  Acidithiobacillus ferrooxidans
  2kko-assembly1_B  TM=7.445E-01  e=1.232E-04  Mycobacterium tuberculosis variant bovis
  6j05-assembly1_B  TM=8.529E-01  e=7.629E-04  Acidithiobacillus ferrooxidans